Protein AF-A0A1Y3N3E5-F1 (afdb_monomer)

Secondary structure (DSSP, 8-state):
---PPPPB-HHHHHHHHHHHHHHHHTT------HHHHHHHHHHHHH--SBTTSPPPSS-HHHHHHHHHHHHHHHHHHHHHHHHHHSS-HHHHHHHHHHHHHHHHHHHHHHTHHHHHHHHGGGGSSS-------HHHHHHHHHIIIIIHHHHHHTTTHHHHHHHHHHHHHHHH-PPPPTTHHHHHHHHHHT-------SSS------THHHIIIIIHHHHHHHHHHHHHHHHHHHHHS-HHHHHHHHHHHHHHHHHHHHHHS-HHHHHHHHHHHHHHHTGGGHHHHHHHHHHHHHTT-HHHHHHHHHHHHTSTTHHHHHHHHHHHHHHHHHHHHHHHTS-----

Sequence (343 aa):
MLLKPEPIHFDEVYQNFEKYLKDIYGNYSESFSFNDIHSLVYKIIIAKMDINHEEPEKPFKIQFGEKITMFLDNCTREICQNIIKEKDIIKAYSNQWDLYYSSSETGDKVCRYYNRTLHYQNYTSFKPKLVKTFFVLSLEKWKENVIFNLKNNYDNILVKQILESIDNERNNGTPTNEYIIKVIESFVKVIVKTDKYESGIVYGHTQQLYEDEFETPYLANIRDYYKKESESLINSITIEEYVSRALTRIDKEVQRCRYLCKPTSYQKVIDVCKEQLIIQYKQKLLDKFEELLSNKQYEDCTNMYKLLSIVKDGINSLAAIYEDYITKYGFKECKKLGNIKLK

Solvent-accessible surface area (backbone atoms only — not comparable to full-atom values): 19157 Å² total; per-residue (Å²): 132,89,79,69,70,51,59,39,57,62,70,60,54,47,52,58,49,48,50,53,50,50,37,51,70,66,70,52,89,68,90,73,60,66,65,57,50,32,48,48,50,47,51,47,60,58,30,70,29,29,68,88,71,41,72,56,99,58,59,50,54,58,55,50,54,49,52,51,49,52,51,44,47,51,53,28,42,51,50,36,59,54,28,70,72,44,89,58,39,52,53,43,43,29,57,51,45,57,51,50,53,54,27,31,54,50,52,27,62,47,38,43,68,62,40,55,62,45,63,68,58,69,81,49,99,59,85,71,72,85,68,65,38,62,42,56,46,46,34,46,32,41,45,55,39,31,56,46,35,38,38,74,78,47,78,27,47,57,55,50,53,53,52,49,32,48,49,40,29,74,75,74,63,45,77,55,63,77,39,51,43,52,48,49,51,46,42,60,65,46,41,78,55,90,73,93,63,87,87,68,93,61,86,40,88,58,69,57,55,34,38,67,66,41,51,51,56,51,51,49,48,53,39,56,50,37,42,53,50,38,61,50,41,71,74,74,50,56,70,63,58,42,47,56,51,43,51,52,51,51,52,53,50,52,55,50,38,68,70,59,48,59,80,86,46,49,63,58,50,52,50,43,47,41,45,40,61,39,62,77,47,44,65,65,57,55,68,47,47,65,55,33,62,75,71,66,38,60,69,53,49,50,48,50,48,59,56,32,58,76,43,88,69,30,53,62,54,52,49,52,53,50,52,52,48,51,51,54,50,51,52,55,54,50,56,73,72,56,86,68,82,81,127

Nearest PDB structures (foldseek):
  8rx0-assembly1_E  TM=8.670E-01  e=2.783E-12  Homo sapiens
  7z8v-assembly1_C  TM=8.906E-01  e=1.862E-11  Homo sapiens
  8qu8-assembly1_D  TM=8.187E-01  e=5.470E-12  Homo sapiens
  7shl-assembly1_A  TM=8.493E-01  e=7.191E-11  Xenopus laevis
  1ldj-assembly1_A  TM=8.922E-01  e=1.673E-10  Homo sapiens

Structure (mmCIF, N/CA/C/O backbone):
data_AF-A0A1Y3N3E5-F1
#
_entry.id   AF-A0A1Y3N3E5-F1
#
loop_
_atom_site.group_PDB
_atom_site.id
_atom_site.type_symbol
_atom_site.label_atom_id
_atom_site.label_alt_id
_atom_site.label_comp_id
_atom_site.label_asym_id
_atom_site.label_entity_id
_atom_site.label_seq_id
_atom_site.pdbx_PDB_ins_code
_atom_site.Cartn_x
_atom_site.Cartn_y
_atom_site.Cartn_z
_atom_site.occupancy
_atom_site.B_iso_or_equiv
_atom_site.auth_seq_id
_atom_site.auth_comp_id
_atom_site.auth_asym_id
_atom_site.auth_atom_id
_atom_site.pdbx_PDB_model_num
ATOM 1 N N . MET A 1 1 ? 23.469 21.536 -40.190 1.00 39.69 1 MET A N 1
ATOM 2 C CA . MET A 1 1 ? 24.049 20.583 -41.158 1.00 39.69 1 MET A CA 1
ATOM 3 C C . MET A 1 1 ? 22.994 19.511 -41.404 1.00 39.69 1 MET A C 1
ATOM 5 O O . MET A 1 1 ? 22.636 18.823 -40.458 1.00 39.69 1 MET A O 1
ATOM 9 N N . LEU A 1 2 ? 22.382 19.468 -42.591 1.00 42.34 2 LEU A N 1
ATOM 10 C CA . LEU A 1 2 ? 21.407 18.426 -42.941 1.00 42.34 2 LEU A CA 1
ATOM 11 C C . LEU A 1 2 ? 22.194 17.138 -43.200 1.00 42.34 2 LEU A C 1
ATOM 13 O O . LEU A 1 2 ? 22.778 16.983 -44.270 1.00 42.34 2 LEU A O 1
ATOM 17 N N . LEU A 1 3 ? 22.277 16.269 -42.193 1.00 60.44 3 LEU A N 1
ATOM 18 C CA . LEU A 1 3 ? 22.850 14.933 -42.338 1.00 60.44 3 LEU A CA 1
ATOM 19 C C . LEU A 1 3 ? 21.952 14.149 -43.301 1.00 60.44 3 LEU A C 1
ATOM 21 O O . LEU A 1 3 ? 20.763 13.961 -43.036 1.00 60.44 3 LEU A O 1
ATOM 25 N N . LYS A 1 4 ? 22.497 13.766 -44.458 1.00 73.81 4 LYS A N 1
ATOM 26 C CA . LYS A 1 4 ? 21.794 12.883 -45.392 1.00 73.81 4 LYS A CA 1
ATOM 27 C C . LYS A 1 4 ? 21.695 11.486 -44.761 1.00 73.81 4 LYS A C 1
ATOM 29 O O . LYS A 1 4 ? 22.596 11.115 -44.016 1.00 73.81 4 LYS A O 1
ATOM 34 N N . PRO A 1 5 ? 20.628 10.716 -45.039 1.00 80.62 5 PRO A N 1
ATOM 35 C CA . PRO A 1 5 ? 20.577 9.309 -44.664 1.00 80.62 5 PRO A CA 1
ATOM 36 C C . PRO A 1 5 ? 21.779 8.570 -45.248 1.00 80.62 5 PRO A C 1
ATOM 38 O O . PRO A 1 5 ? 21.946 8.546 -46.467 1.00 80.62 5 PRO A O 1
ATOM 41 N N . GLU A 1 6 ? 22.605 8.002 -44.378 1.00 86.75 6 GLU A N 1
ATOM 42 C CA . GLU A 1 6 ? 23.735 7.155 -44.753 1.00 86.75 6 GLU A CA 1
ATOM 43 C C . GLU A 1 6 ? 23.352 5.682 -44.548 1.00 86.75 6 GLU A C 1
ATOM 45 O O . GLU A 1 6 ? 22.541 5.388 -43.658 1.00 86.75 6 GLU A O 1
ATOM 50 N N . PRO A 1 7 ? 23.887 4.757 -45.362 1.00 89.38 7 PRO A N 1
ATOM 51 C CA . PRO A 1 7 ? 23.709 3.333 -45.127 1.00 89.38 7 PRO A CA 1
ATOM 52 C C . PRO A 1 7 ? 24.406 2.900 -43.828 1.00 89.38 7 PRO A C 1
ATOM 54 O O . PRO A 1 7 ? 25.467 3.426 -43.487 1.00 89.38 7 PRO A O 1
ATOM 57 N N . ILE A 1 8 ? 23.809 1.965 -43.080 1.00 91.94 8 ILE A N 1
ATOM 58 C CA . ILE A 1 8 ? 24.315 1.558 -41.755 1.00 91.94 8 ILE A CA 1
ATOM 59 C C . ILE A 1 8 ? 24.441 0.041 -41.600 1.00 91.94 8 ILE A C 1
ATOM 61 O O . ILE A 1 8 ? 23.632 -0.720 -42.125 1.00 91.94 8 ILE A O 1
ATOM 65 N N . HIS A 1 9 ? 25.397 -0.399 -40.779 1.00 93.06 9 HIS A N 1
ATOM 66 C CA . HIS A 1 9 ? 25.415 -1.754 -40.225 1.00 93.06 9 HIS A CA 1
ATOM 67 C C . HIS A 1 9 ? 24.595 -1.781 -38.923 1.00 93.06 9 HIS A C 1
ATOM 69 O O . HIS A 1 9 ? 25.110 -1.493 -37.840 1.00 93.06 9 HIS A O 1
ATOM 75 N N . PHE A 1 10 ? 23.293 -2.071 -39.021 1.00 92.75 10 PHE A N 1
ATOM 76 C CA . PHE A 1 10 ? 22.345 -1.894 -37.911 1.00 92.75 10 PHE A CA 1
ATOM 77 C C . PHE A 1 10 ? 22.786 -2.551 -36.597 1.00 92.75 10 PHE A C 1
ATOM 79 O O . PHE A 1 10 ? 22.778 -1.879 -35.567 1.00 92.75 10 PHE A O 1
ATOM 86 N N . ASP A 1 11 ? 23.211 -3.818 -36.621 1.00 93.12 11 ASP A N 1
ATOM 87 C CA . ASP A 1 11 ? 23.589 -4.529 -35.392 1.00 93.12 11 ASP A CA 1
ATOM 88 C C . ASP A 1 11 ? 24.807 -3.905 -34.697 1.00 93.12 11 ASP A C 1
ATOM 90 O O . ASP A 1 11 ? 24.863 -3.892 -33.472 1.00 93.12 11 ASP A O 1
ATOM 94 N N . GLU A 1 12 ? 25.737 -3.310 -35.449 1.00 93.56 12 GLU A N 1
ATOM 95 C CA . GLU A 1 12 ? 26.931 -2.667 -34.881 1.00 93.56 12 GLU A CA 1
ATOM 96 C C . GLU A 1 12 ? 26.552 -1.334 -34.224 1.00 93.56 12 GLU A C 1
ATOM 98 O O . GLU A 1 12 ? 26.920 -1.046 -33.082 1.00 93.56 12 GLU A O 1
ATOM 103 N N . VAL A 1 13 ? 25.744 -0.528 -34.921 1.00 93.31 13 VAL A N 1
ATOM 104 C CA . VAL A 1 13 ? 25.246 0.748 -34.389 1.00 93.31 13 VAL A CA 1
ATOM 105 C C . VAL A 1 13 ? 24.368 0.506 -33.158 1.00 93.31 13 VAL A C 1
ATOM 107 O O . VAL A 1 13 ? 24.487 1.233 -32.168 1.00 93.31 13 VAL A O 1
ATOM 110 N N . TYR A 1 14 ? 23.523 -0.530 -33.185 1.00 95.00 14 TYR A N 1
ATOM 111 C CA . TYR A 1 14 ? 22.708 -0.915 -32.038 1.00 95.00 14 TYR A CA 1
ATOM 112 C C . TYR A 1 14 ? 23.557 -1.428 -30.874 1.00 95.00 14 TYR A C 1
ATOM 114 O O . TYR A 1 14 ? 23.311 -1.020 -29.747 1.00 95.00 14 TYR A O 1
ATOM 122 N N . GLN A 1 15 ? 24.565 -2.269 -31.115 1.00 94.69 15 GLN A N 1
ATOM 123 C CA . GLN A 1 15 ? 25.437 -2.783 -30.056 1.00 94.69 15 GLN A CA 1
ATOM 124 C C . GLN A 1 15 ? 26.160 -1.649 -29.315 1.00 94.69 15 GLN A C 1
ATOM 126 O O . GLN A 1 15 ? 26.241 -1.661 -28.084 1.00 94.69 15 GLN A O 1
ATOM 131 N N . ASN A 1 16 ? 26.619 -0.630 -30.047 1.00 92.12 16 ASN A N 1
ATOM 132 C CA . ASN A 1 16 ? 27.201 0.574 -29.454 1.00 92.12 16 ASN A CA 1
ATOM 133 C C . ASN A 1 16 ? 26.179 1.347 -28.610 1.00 92.12 16 ASN A C 1
ATOM 135 O O . ASN A 1 16 ? 26.491 1.776 -27.502 1.00 92.12 16 ASN A O 1
ATOM 139 N N . PHE A 1 17 ? 24.944 1.490 -29.096 1.00 94.12 17 PHE A N 1
ATOM 140 C CA . PHE A 1 17 ? 23.856 2.104 -28.333 1.00 94.12 17 PHE A CA 1
ATOM 141 C C . PHE A 1 17 ? 23.484 1.295 -27.076 1.00 94.12 17 PHE A C 1
ATOM 143 O O . PHE A 1 17 ? 23.298 1.866 -26.002 1.00 94.12 17 PHE A O 1
ATOM 150 N N . GLU A 1 18 ? 23.409 -0.032 -27.183 1.00 93.88 18 GLU A N 1
ATOM 151 C CA . GLU A 1 18 ? 23.067 -0.931 -26.082 1.00 93.88 18 GLU A CA 1
ATOM 152 C C . GLU A 1 18 ? 24.107 -0.869 -24.961 1.00 93.88 18 GLU A C 1
ATOM 154 O O . GLU A 1 18 ? 23.733 -0.937 -23.792 1.00 93.88 18 GLU A O 1
ATOM 159 N N . LYS A 1 19 ? 25.394 -0.688 -25.287 1.00 91.56 19 LYS A N 1
ATOM 160 C CA . LYS A 1 19 ? 26.438 -0.467 -24.277 1.00 91.56 19 LYS A CA 1
ATOM 161 C C . LYS A 1 19 ? 26.090 0.724 -23.379 1.00 91.56 19 LYS A C 1
ATOM 163 O O . LYS A 1 19 ? 26.043 0.563 -22.166 1.00 91.56 19 LYS A O 1
ATOM 168 N N . TYR A 1 20 ? 25.709 1.858 -23.965 1.00 90.31 20 TYR A N 1
ATOM 169 C CA . TYR A 1 20 ? 25.276 3.018 -23.185 1.00 90.31 20 TYR A CA 1
ATOM 170 C C . TYR A 1 20 ? 24.008 2.752 -22.369 1.00 90.31 20 TYR A C 1
ATOM 172 O O . TYR A 1 20 ? 23.893 3.240 -21.249 1.00 90.31 20 TYR A O 1
ATOM 180 N N . LEU A 1 21 ? 23.049 1.979 -22.894 1.00 91.44 21 LEU A N 1
ATOM 181 C CA . LEU A 1 21 ? 21.884 1.580 -22.099 1.00 91.44 21 LEU A CA 1
ATOM 182 C C . LEU A 1 21 ? 22.285 0.717 -20.898 1.00 91.44 21 LEU A C 1
ATOM 184 O O . LEU A 1 21 ? 21.765 0.933 -19.806 1.00 91.44 21 LEU A O 1
ATOM 188 N N . LYS A 1 22 ? 23.218 -0.226 -21.066 1.00 91.81 22 LYS A N 1
ATOM 189 C CA . LYS A 1 22 ? 23.763 -1.020 -19.954 1.00 91.81 22 LYS A CA 1
ATOM 190 C C . LYS A 1 22 ? 24.440 -0.123 -18.923 1.00 91.81 22 LYS A C 1
ATOM 192 O O . LYS A 1 22 ? 24.198 -0.312 -17.736 1.00 91.81 22 LYS A O 1
ATOM 197 N N . ASP A 1 23 ? 25.177 0.892 -19.361 1.00 89.56 23 ASP A N 1
ATOM 198 C CA . ASP A 1 23 ? 25.829 1.845 -18.459 1.00 89.56 23 ASP A CA 1
ATOM 199 C C . ASP A 1 23 ? 24.796 2.666 -17.659 1.00 89.56 23 ASP A C 1
ATOM 201 O O . ASP A 1 23 ? 24.889 2.776 -16.434 1.00 89.56 23 ASP A O 1
ATOM 205 N N . ILE A 1 24 ? 23.745 3.154 -18.337 1.00 89.88 24 ILE A N 1
ATOM 206 C CA . ILE A 1 24 ? 22.627 3.906 -17.739 1.00 89.88 24 ILE A CA 1
ATOM 207 C C . ILE A 1 24 ? 21.863 3.067 -16.703 1.00 89.88 24 ILE A C 1
ATOM 209 O O . ILE A 1 24 ? 21.485 3.586 -15.652 1.00 89.88 24 ILE A O 1
ATOM 213 N N . TYR A 1 25 ? 21.596 1.791 -16.990 1.00 90.56 25 TYR A N 1
ATOM 214 C CA . TYR A 1 25 ? 20.841 0.903 -16.094 1.00 90.56 25 TYR A CA 1
ATOM 215 C C . TYR A 1 25 ? 21.713 0.217 -15.031 1.00 90.56 25 TYR A C 1
ATOM 217 O O . TYR A 1 25 ? 21.192 -0.192 -13.998 1.00 90.56 25 TYR A O 1
ATOM 225 N N . GLY A 1 26 ? 23.026 0.122 -15.245 1.00 83.19 26 GLY A N 1
ATOM 226 C CA . GLY A 1 26 ? 23.989 -0.448 -14.300 1.00 83.19 26 GLY A CA 1
ATOM 227 C C . GLY A 1 26 ? 24.526 0.539 -13.259 1.00 83.19 26 GLY A C 1
ATOM 228 O O . GLY A 1 26 ? 25.327 0.148 -12.415 1.00 83.19 26 GLY A O 1
ATOM 229 N N . ASN A 1 27 ? 24.082 1.803 -13.296 1.00 68.31 27 ASN A N 1
ATOM 230 C CA . ASN A 1 27 ? 24.547 2.885 -12.419 1.00 68.31 27 ASN A CA 1
ATOM 231 C C . ASN A 1 27 ? 26.065 3.138 -12.509 1.00 68.31 27 ASN A C 1
ATOM 233 O O . ASN A 1 27 ? 26.711 3.499 -11.522 1.00 68.31 27 ASN A O 1
ATOM 237 N N . TYR A 1 28 ? 26.652 2.923 -13.689 1.00 61.84 28 TYR A N 1
ATOM 238 C CA . TYR A 1 28 ? 28.065 3.195 -13.909 1.00 61.84 28 TYR A CA 1
ATOM 239 C C . TYR A 1 28 ? 28.280 4.710 -13.954 1.00 61.84 28 TYR A C 1
ATOM 241 O O . TYR A 1 28 ? 27.646 5.424 -14.727 1.00 61.84 28 TYR A O 1
ATOM 249 N N . SER A 1 29 ? 29.201 5.216 -13.133 1.00 54.72 29 SER A N 1
ATOM 250 C CA . SER A 1 29 ? 29.581 6.634 -13.065 1.00 54.72 29 SER A CA 1
ATOM 251 C C . SER A 1 29 ? 30.375 7.117 -14.288 1.00 54.72 29 SER A C 1
ATOM 253 O O . SER A 1 29 ? 31.056 8.142 -14.219 1.00 54.72 29 SER A O 1
ATOM 255 N N . GLU A 1 30 ? 30.371 6.361 -15.384 1.00 58.41 30 GLU A N 1
ATOM 256 C CA . GLU A 1 30 ? 31.081 6.746 -16.592 1.00 58.41 30 GLU A CA 1
ATOM 257 C C . GLU A 1 30 ? 30.347 7.905 -17.264 1.00 58.41 30 GLU A C 1
ATOM 259 O O . GLU A 1 30 ? 29.147 7.862 -17.534 1.00 58.41 30 GLU A O 1
ATOM 264 N N . SER A 1 31 ? 31.088 8.981 -17.518 1.00 64.38 31 SER A N 1
ATOM 265 C CA . SER A 1 31 ? 30.574 10.134 -18.243 1.00 64.38 31 SER A CA 1
ATOM 266 C C . SER A 1 31 ? 30.286 9.705 -19.685 1.00 64.38 31 SER A C 1
ATOM 268 O O . SER A 1 31 ? 31.214 9.519 -20.475 1.00 64.38 31 SER A O 1
ATOM 270 N N . PHE A 1 32 ? 29.011 9.566 -20.042 1.00 70.06 32 PHE A N 1
ATOM 271 C CA . PHE A 1 32 ? 28.591 9.355 -21.423 1.00 70.06 32 PHE A CA 1
ATOM 272 C C . PHE A 1 32 ? 28.166 10.676 -22.075 1.00 70.06 32 PHE A C 1
ATOM 274 O O . PHE A 1 32 ? 27.513 11.531 -21.473 1.00 70.06 32 PHE A O 1
ATOM 281 N N . SER A 1 33 ? 28.521 10.845 -23.348 1.00 82.12 33 SER A N 1
ATOM 282 C CA . SER A 1 33 ? 28.084 11.987 -24.148 1.00 82.12 33 SER A CA 1
ATOM 283 C C . SER A 1 33 ? 26.645 11.765 -24.614 1.00 82.12 33 SER A C 1
ATOM 285 O O . SER A 1 33 ? 26.376 10.942 -25.491 1.00 82.12 33 SER A O 1
ATOM 287 N N . PHE A 1 34 ? 25.699 12.539 -24.069 1.00 81.69 34 PHE A N 1
ATOM 288 C CA . PHE A 1 34 ? 24.305 12.550 -24.540 1.00 81.69 34 PHE A CA 1
ATOM 289 C C . PHE A 1 34 ? 24.198 12.789 -26.054 1.00 81.69 34 PHE A C 1
ATOM 291 O O . PHE A 1 34 ? 23.301 12.249 -26.703 1.00 81.69 34 PHE A O 1
ATOM 298 N N . ASN A 1 35 ? 25.113 13.581 -26.620 1.00 83.25 35 ASN A N 1
ATOM 299 C CA . ASN A 1 35 ? 25.139 13.879 -28.049 1.00 83.25 35 ASN A CA 1
ATOM 300 C C . ASN A 1 35 ? 25.531 12.655 -28.883 1.00 83.25 35 ASN A C 1
ATOM 302 O O . ASN A 1 35 ? 24.961 12.455 -29.956 1.00 83.25 35 ASN A O 1
ATOM 306 N N . ASP A 1 36 ? 26.440 11.819 -28.383 1.00 86.94 36 ASP A N 1
ATOM 307 C CA . ASP A 1 36 ? 26.908 10.627 -29.096 1.00 86.94 36 ASP A CA 1
ATOM 308 C C . ASP A 1 36 ? 25.789 9.586 -29.153 1.00 86.94 36 ASP A C 1
ATOM 310 O O . ASP A 1 36 ? 25.459 9.084 -30.229 1.00 86.94 36 ASP A O 1
ATOM 314 N N . ILE A 1 37 ? 25.110 9.356 -28.023 1.00 89.31 37 ILE A N 1
ATOM 315 C CA . ILE A 1 37 ? 23.954 8.451 -27.955 1.00 89.31 37 ILE A CA 1
ATOM 316 C C . ILE A 1 37 ? 22.827 8.966 -28.856 1.00 89.31 37 ILE A C 1
ATOM 318 O O . ILE A 1 37 ? 22.263 8.210 -29.648 1.00 89.31 37 ILE A O 1
ATOM 322 N N . HIS A 1 38 ? 22.520 10.266 -28.796 1.00 87.62 38 HIS A N 1
ATOM 323 C CA . HIS A 1 38 ? 21.500 10.862 -29.657 1.00 87.62 38 HIS A CA 1
ATOM 324 C C . HIS A 1 38 ? 21.867 10.748 -31.145 1.00 87.62 38 HIS A C 1
ATOM 326 O O . HIS A 1 38 ? 20.986 10.533 -31.975 1.00 87.62 38 HIS A O 1
ATOM 332 N N . SER A 1 39 ? 23.151 10.864 -31.494 1.00 89.31 39 SER A N 1
ATOM 333 C CA . SER A 1 39 ? 23.647 10.661 -32.858 1.00 89.31 39 SER A CA 1
ATOM 334 C C . SER A 1 39 ? 23.433 9.219 -33.325 1.00 89.31 39 SER A C 1
ATOM 336 O O . SER A 1 39 ? 22.936 9.019 -34.432 1.00 89.31 39 SER A O 1
ATOM 338 N N . LEU A 1 40 ? 23.704 8.215 -32.479 1.00 92.81 40 LEU A N 1
ATOM 339 C CA . LEU A 1 40 ? 23.428 6.803 -32.784 1.00 92.81 40 LEU A CA 1
ATOM 340 C C . LEU A 1 40 ? 21.935 6.560 -33.031 1.00 92.81 40 LEU A C 1
ATOM 342 O O . LEU A 1 40 ? 21.565 6.005 -34.066 1.00 92.81 40 LEU A O 1
ATOM 346 N N . VAL A 1 41 ? 21.070 7.040 -32.129 1.00 92.75 41 VAL A N 1
ATOM 347 C CA . VAL A 1 41 ? 19.611 6.930 -32.292 1.00 92.75 41 VAL A CA 1
ATOM 348 C C . VAL A 1 41 ? 19.172 7.630 -33.576 1.00 92.75 41 VAL A C 1
ATOM 350 O O . VAL A 1 41 ? 18.433 7.058 -34.369 1.00 92.75 41 VAL A O 1
ATOM 353 N N . TYR A 1 42 ? 19.645 8.851 -33.824 1.00 91.06 42 TYR A N 1
ATOM 354 C CA . TYR A 1 42 ? 19.313 9.591 -35.036 1.00 91.06 42 TYR A CA 1
ATOM 355 C C . TYR A 1 42 ? 19.703 8.813 -36.298 1.00 91.06 42 TYR A C 1
ATOM 357 O O . TYR A 1 42 ? 18.839 8.610 -37.150 1.00 91.06 42 TYR A O 1
ATOM 365 N N . LYS A 1 43 ? 20.945 8.308 -36.376 1.00 92.00 43 LYS A N 1
ATOM 366 C CA . LYS A 1 43 ? 21.448 7.487 -37.491 1.00 92.00 43 LYS A CA 1
ATOM 367 C C . LYS A 1 43 ? 20.544 6.287 -37.769 1.00 92.00 43 LYS A C 1
ATOM 369 O O . LYS A 1 43 ? 20.129 6.110 -38.909 1.00 92.00 43 LYS A O 1
ATOM 374 N N . ILE A 1 44 ? 20.177 5.523 -36.736 1.00 92.19 44 ILE A N 1
ATOM 375 C CA . ILE A 1 44 ? 19.291 4.353 -36.870 1.00 92.19 44 ILE A CA 1
ATOM 376 C C . ILE A 1 44 ? 17.926 4.748 -37.449 1.00 92.19 44 ILE A C 1
ATOM 378 O O . ILE A 1 44 ? 17.388 4.051 -38.305 1.00 92.19 44 ILE A O 1
ATOM 382 N N . ILE A 1 45 ? 17.349 5.856 -36.981 1.00 91.38 45 ILE A N 1
ATOM 383 C CA . ILE A 1 45 ? 15.980 6.241 -37.342 1.00 91.38 45 ILE A CA 1
ATOM 384 C C . ILE A 1 45 ? 15.880 6.855 -38.740 1.00 91.38 45 ILE A C 1
ATOM 386 O O . ILE A 1 45 ? 14.846 6.687 -39.388 1.00 91.38 45 ILE A O 1
ATOM 390 N N . ILE A 1 46 ? 16.912 7.561 -39.213 1.00 90.38 46 ILE A N 1
ATOM 391 C CA . ILE A 1 46 ? 16.893 8.165 -40.555 1.00 90.38 46 ILE A CA 1
ATOM 392 C C . ILE A 1 46 ? 17.383 7.223 -41.660 1.00 90.38 46 ILE A C 1
ATOM 394 O O . ILE A 1 46 ? 17.079 7.478 -42.827 1.00 90.38 46 ILE A O 1
ATOM 398 N N . ALA A 1 47 ? 18.148 6.181 -41.317 1.00 90.25 47 ALA A N 1
ATOM 399 C CA . ALA A 1 47 ? 18.736 5.264 -42.285 1.00 90.25 47 ALA A CA 1
ATOM 400 C C . ALA A 1 47 ? 17.663 4.515 -43.087 1.00 90.25 47 ALA A C 1
ATOM 402 O O . ALA A 1 47 ? 16.648 4.067 -42.549 1.00 90.25 47 ALA A O 1
ATOM 403 N N . LYS A 1 48 ? 17.910 4.384 -44.394 1.00 89.38 48 LYS A N 1
ATOM 404 C CA . LYS A 1 48 ? 17.011 3.706 -45.345 1.00 89.38 48 LYS A CA 1
ATOM 405 C C . LYS A 1 48 ? 17.605 2.446 -45.963 1.00 89.38 48 LYS A C 1
ATOM 407 O O . LYS A 1 48 ? 16.856 1.642 -46.495 1.00 89.38 48 LYS A O 1
ATOM 412 N N . MET A 1 49 ? 18.925 2.314 -45.921 1.00 90.56 49 MET A N 1
ATOM 413 C CA . MET A 1 49 ? 19.672 1.241 -46.568 1.00 90.56 49 MET A CA 1
ATOM 414 C C . MET A 1 49 ? 20.651 0.631 -45.569 1.00 90.56 49 MET A C 1
ATOM 416 O O . MET A 1 49 ? 21.131 1.326 -44.665 1.00 90.56 49 MET A O 1
ATOM 420 N N . ASP A 1 50 ? 20.926 -0.656 -45.721 1.00 89.25 50 ASP A N 1
ATOM 421 C CA . ASP A 1 50 ? 21.988 -1.338 -44.992 1.00 89.25 50 ASP A CA 1
ATOM 422 C C . ASP A 1 50 ? 23.376 -0.995 -45.568 1.00 89.25 50 ASP A C 1
ATOM 424 O O . ASP A 1 50 ? 23.495 -0.289 -46.568 1.00 89.25 50 ASP A O 1
ATOM 428 N N . ILE A 1 51 ? 24.449 -1.491 -44.952 1.00 88.81 51 ILE A N 1
ATOM 429 C CA . ILE A 1 51 ? 25.823 -1.221 -45.407 1.00 88.81 51 ILE A CA 1
ATOM 430 C C . ILE A 1 51 ? 26.098 -1.705 -46.846 1.00 88.81 51 ILE A C 1
ATOM 432 O O . ILE A 1 51 ? 26.955 -1.144 -47.534 1.00 88.81 51 ILE A O 1
ATOM 436 N N . ASN A 1 52 ? 25.336 -2.690 -47.328 1.00 90.06 52 ASN A N 1
ATOM 437 C CA . ASN A 1 52 ? 25.415 -3.228 -48.686 1.00 90.06 52 ASN A CA 1
ATOM 438 C C . ASN A 1 52 ? 24.587 -2.414 -49.695 1.00 90.06 52 ASN A C 1
ATOM 440 O O . ASN A 1 52 ? 24.578 -2.740 -50.878 1.00 90.06 52 ASN A O 1
ATOM 444 N N . HIS A 1 53 ? 23.969 -1.312 -49.254 1.00 87.94 53 HIS A N 1
ATOM 445 C CA . HIS A 1 53 ? 23.069 -0.456 -50.032 1.00 87.94 53 HIS A CA 1
ATOM 446 C C . HIS A 1 53 ? 21.759 -1.146 -50.441 1.00 87.94 53 HIS A C 1
ATOM 448 O O . HIS A 1 53 ? 21.101 -0.729 -51.397 1.00 87.94 53 HIS A O 1
ATOM 454 N N . GLU A 1 54 ? 21.353 -2.165 -49.690 1.00 88.38 54 GLU A N 1
ATOM 455 C CA . GLU A 1 54 ? 20.094 -2.876 -49.862 1.00 88.38 54 GLU A CA 1
ATOM 456 C C . GLU A 1 54 ? 19.026 -2.310 -48.914 1.00 88.38 54 GLU A C 1
ATOM 458 O O . GLU A 1 54 ? 19.313 -1.810 -47.820 1.00 88.38 54 GLU A O 1
ATOM 463 N N . GLU A 1 55 ? 17.763 -2.341 -49.344 1.00 87.94 55 GLU A N 1
ATOM 464 C CA . GLU A 1 55 ? 16.645 -1.987 -48.468 1.00 87.94 55 GLU A CA 1
ATOM 465 C C . GLU A 1 55 ? 16.442 -3.120 -47.448 1.00 87.94 55 GLU A C 1
ATOM 467 O O . GLU A 1 55 ? 16.289 -4.275 -47.851 1.00 87.94 55 GLU A O 1
ATOM 472 N N . PRO A 1 56 ? 16.442 -2.836 -46.132 1.00 88.94 56 PRO A N 1
ATOM 473 C CA . PRO A 1 56 ? 16.313 -3.892 -45.142 1.00 88.94 56 PRO A CA 1
ATOM 474 C C . PRO A 1 56 ? 14.917 -4.518 -45.216 1.00 88.94 56 PRO A C 1
ATOM 476 O O . PRO A 1 56 ? 13.920 -3.800 -45.309 1.00 88.94 56 PRO A O 1
ATOM 479 N N . GLU A 1 57 ? 14.827 -5.842 -45.039 1.00 87.06 57 GLU A N 1
ATOM 480 C CA . GLU A 1 57 ? 13.546 -6.577 -44.993 1.00 87.06 57 GLU A CA 1
ATOM 481 C C . GLU A 1 57 ? 12.539 -5.956 -44.010 1.00 87.06 57 GLU A C 1
ATOM 483 O O . GLU A 1 57 ? 11.320 -6.050 -44.169 1.00 87.06 57 GLU A O 1
ATOM 488 N N . LYS A 1 58 ? 13.063 -5.303 -42.969 1.00 87.56 58 LYS A N 1
ATOM 489 C CA . LYS A 1 58 ? 12.300 -4.599 -41.953 1.00 87.56 58 LYS A CA 1
ATOM 490 C C . LYS A 1 58 ? 12.913 -3.229 -41.674 1.00 87.56 58 LYS A C 1
ATOM 492 O O . LYS A 1 58 ? 14.113 -3.162 -41.411 1.00 87.56 58 LYS A O 1
ATOM 497 N N . PRO A 1 59 ? 12.124 -2.141 -41.602 1.00 90.06 59 PRO A N 1
ATOM 498 C CA . PRO A 1 59 ? 12.663 -0.820 -41.294 1.00 90.06 59 PRO A CA 1
ATOM 499 C C . PRO A 1 59 ? 13.460 -0.811 -39.983 1.00 90.06 59 PRO A C 1
ATOM 501 O O . PRO A 1 59 ? 12.962 -1.289 -38.957 1.00 90.06 59 PRO A O 1
ATOM 504 N N . PHE A 1 60 ? 14.656 -0.210 -39.987 1.00 90.75 60 PHE A N 1
ATOM 505 C CA . PHE A 1 60 ? 15.546 -0.169 -38.815 1.00 90.75 60 PHE A CA 1
ATOM 506 C C . PHE A 1 60 ? 14.880 0.415 -37.571 1.00 90.75 60 PHE A C 1
ATOM 508 O O . PHE A 1 60 ? 15.123 -0.050 -36.464 1.00 90.75 60 PHE A O 1
ATOM 515 N N . LYS A 1 61 ? 13.952 1.364 -37.738 1.00 89.06 61 LYS A N 1
ATOM 516 C CA . LYS A 1 61 ? 13.112 1.876 -36.647 1.00 89.06 61 LYS A CA 1
ATOM 517 C C . LYS A 1 61 ? 12.346 0.769 -35.908 1.00 89.06 61 LYS A C 1
ATOM 519 O O . LYS A 1 61 ? 12.236 0.821 -34.686 1.00 89.06 61 LYS A O 1
ATOM 524 N N . ILE A 1 62 ? 11.770 -0.195 -36.631 1.00 88.56 62 ILE A N 1
ATOM 525 C CA . ILE A 1 62 ? 10.999 -1.284 -36.015 1.00 88.56 62 ILE A CA 1
ATOM 526 C C . ILE A 1 62 ? 11.956 -2.266 -35.338 1.00 88.56 62 ILE A C 1
ATOM 528 O O . ILE A 1 62 ? 11.716 -2.641 -34.195 1.00 88.56 62 ILE A O 1
ATOM 532 N N . GLN A 1 63 ? 13.063 -2.612 -36.005 1.00 91.94 63 GLN A N 1
ATOM 533 C CA . GLN A 1 63 ? 14.111 -3.452 -35.415 1.00 91.94 63 GLN A CA 1
ATOM 534 C C . GLN A 1 63 ? 14.658 -2.841 -34.111 1.00 91.94 63 GLN A C 1
ATOM 536 O O . GLN A 1 63 ? 14.822 -3.534 -33.111 1.00 91.94 63 GLN A O 1
ATOM 541 N N . PHE A 1 64 ? 14.868 -1.522 -34.091 1.00 93.81 64 PHE A N 1
ATOM 542 C CA . PHE A 1 64 ? 15.313 -0.769 -32.919 1.00 93.81 64 PHE A CA 1
ATOM 543 C C . PHE A 1 64 ? 14.324 -0.871 -31.755 1.00 93.81 64 PHE A C 1
ATOM 545 O O . PHE A 1 64 ? 14.720 -1.167 -30.629 1.00 93.81 64 PHE A O 1
ATOM 552 N N . GLY A 1 65 ? 13.028 -0.690 -32.029 1.00 91.69 65 GLY A N 1
ATOM 553 C CA . GLY A 1 65 ? 11.977 -0.856 -31.025 1.00 91.69 65 GLY A CA 1
ATOM 554 C C . GLY A 1 65 ? 11.924 -2.270 -30.437 1.00 91.69 65 GLY A C 1
ATOM 555 O O . GLY A 1 65 ? 11.749 -2.428 -29.228 1.00 91.69 65 GLY A O 1
ATOM 556 N N . GLU A 1 66 ? 12.122 -3.299 -31.261 1.00 92.19 66 GLU A N 1
ATOM 557 C CA . GLU A 1 66 ? 12.164 -4.695 -30.807 1.00 92.19 66 GLU A CA 1
ATOM 558 C C . GLU A 1 66 ? 13.378 -4.977 -29.928 1.00 92.19 66 GLU A C 1
ATOM 560 O O . GLU A 1 66 ? 13.225 -5.543 -28.846 1.00 92.19 66 GLU A O 1
ATOM 565 N N . LYS A 1 67 ? 14.565 -4.516 -30.332 1.00 95.25 67 LYS A N 1
ATOM 566 C CA . LYS A 1 67 ? 15.781 -4.699 -29.537 1.00 95.25 67 LYS A CA 1
ATOM 567 C C . LYS A 1 67 ? 15.714 -3.937 -28.201 1.00 95.25 67 LYS A C 1
ATOM 569 O O . LYS A 1 67 ? 16.075 -4.513 -27.177 1.00 95.25 67 LYS A O 1
ATOM 574 N N . ILE A 1 68 ? 15.151 -2.719 -28.166 1.00 94.94 68 ILE A N 1
ATOM 575 C CA . ILE A 1 68 ? 14.859 -1.996 -26.908 1.00 94.94 68 ILE A CA 1
ATOM 576 C C .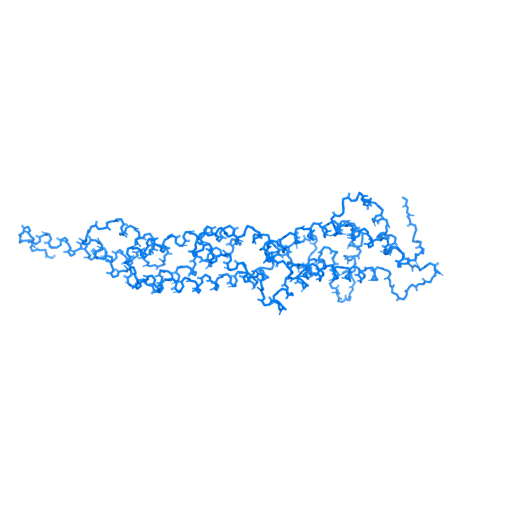 ILE A 1 68 ? 13.901 -2.799 -26.024 1.00 94.94 68 ILE A C 1
ATOM 578 O O . ILE A 1 68 ? 14.122 -2.920 -24.820 1.00 94.94 68 ILE A O 1
ATOM 582 N N . THR A 1 69 ? 12.835 -3.351 -26.612 1.00 94.06 69 THR A N 1
ATOM 583 C CA . THR A 1 69 ? 11.865 -4.169 -25.870 1.00 94.06 69 THR A CA 1
ATOM 584 C C . THR A 1 69 ? 12.562 -5.365 -25.231 1.00 94.06 69 THR A C 1
ATOM 586 O O . THR A 1 69 ? 12.388 -5.589 -24.038 1.00 94.06 69 THR A O 1
ATOM 589 N N . MET A 1 70 ? 13.386 -6.092 -25.993 1.00 96.12 70 MET A N 1
ATOM 590 C CA . MET A 1 70 ? 14.162 -7.231 -25.492 1.00 96.12 70 MET A CA 1
ATOM 591 C C . MET A 1 70 ? 15.136 -6.826 -24.381 1.00 96.12 70 MET A C 1
ATOM 593 O O . MET A 1 70 ? 15.250 -7.532 -23.382 1.00 96.12 70 MET A O 1
ATOM 597 N N . PHE A 1 71 ? 15.808 -5.681 -24.521 1.00 96.88 71 PHE A N 1
ATOM 598 C CA . PHE A 1 71 ? 16.706 -5.156 -23.494 1.00 96.88 71 PHE A CA 1
ATOM 599 C C . PHE A 1 71 ? 15.968 -4.891 -22.172 1.00 96.88 71 PHE A C 1
ATOM 601 O O . PHE A 1 71 ? 16.372 -5.401 -21.127 1.00 96.88 71 PHE A O 1
ATOM 608 N N . LEU A 1 72 ? 14.858 -4.145 -22.215 1.00 96.94 72 LEU A N 1
ATOM 609 C CA . LEU A 1 72 ? 14.061 -3.819 -21.025 1.00 96.94 72 LEU A CA 1
ATOM 610 C C . LEU A 1 72 ? 13.446 -5.072 -20.387 1.00 96.94 72 LEU A C 1
ATOM 612 O O . LEU A 1 72 ? 13.369 -5.174 -19.162 1.00 96.94 72 LEU A O 1
ATOM 616 N N . ASP A 1 73 ? 13.026 -6.027 -21.214 1.00 96.38 73 ASP A N 1
ATOM 617 C CA . ASP A 1 73 ? 12.477 -7.313 -20.789 1.00 96.38 73 ASP A CA 1
ATOM 618 C C . ASP A 1 73 ? 13.519 -8.147 -20.026 1.00 96.38 73 ASP A C 1
ATOM 620 O O . ASP A 1 73 ? 13.255 -8.596 -18.912 1.00 96.38 73 ASP A O 1
ATOM 624 N N . ASN A 1 74 ? 14.735 -8.275 -20.565 1.00 96.88 74 ASN A N 1
ATOM 625 C CA . ASN A 1 74 ? 15.836 -8.972 -19.894 1.00 96.88 74 ASN A CA 1
ATOM 626 C C . ASN A 1 74 ? 16.245 -8.272 -18.591 1.00 96.88 74 ASN A C 1
ATOM 628 O O . ASN A 1 74 ? 16.350 -8.926 -17.555 1.00 96.88 74 ASN A O 1
ATOM 632 N N . CYS A 1 75 ? 16.401 -6.946 -18.628 1.00 96.19 75 CYS A N 1
ATOM 633 C CA . CYS A 1 75 ? 16.777 -6.143 -17.466 1.00 96.19 75 CYS A CA 1
ATOM 634 C C . CYS A 1 75 ? 15.780 -6.314 -16.307 1.00 96.19 75 CYS A C 1
ATOM 636 O O . CYS A 1 75 ? 16.166 -6.605 -15.179 1.00 96.19 75 CYS A O 1
ATOM 638 N N . THR A 1 76 ? 14.478 -6.206 -16.582 1.00 97.38 76 THR A N 1
ATOM 639 C CA . THR A 1 76 ? 13.438 -6.333 -15.545 1.00 97.38 76 THR A CA 1
ATOM 640 C C . THR A 1 76 ? 13.306 -7.753 -14.995 1.00 97.38 76 THR A C 1
ATOM 642 O O . THR A 1 76 ? 13.057 -7.920 -13.800 1.00 97.38 76 THR A O 1
ATOM 645 N N . ARG A 1 77 ? 13.529 -8.788 -15.818 1.00 97.62 77 ARG A N 1
ATOM 646 C CA . ARG A 1 77 ? 13.597 -10.178 -15.335 1.00 97.62 77 ARG A CA 1
ATOM 647 C C . ARG A 1 77 ? 14.778 -10.406 -14.399 1.00 97.62 77 ARG A C 1
ATOM 649 O O . ARG A 1 77 ? 14.597 -11.026 -13.353 1.00 97.62 77 ARG A O 1
ATOM 656 N N . GLU A 1 78 ? 15.955 -9.895 -14.748 1.00 97.06 78 GLU A N 1
ATOM 657 C CA . GLU A 1 78 ? 17.144 -9.990 -13.898 1.00 97.06 78 GLU A CA 1
ATOM 658 C C . GLU A 1 78 ? 16.937 -9.252 -12.568 1.00 97.06 78 GLU A C 1
ATOM 660 O O . GLU A 1 78 ? 17.199 -9.809 -11.500 1.00 97.06 78 GLU A O 1
ATOM 665 N N . ILE A 1 79 ? 16.369 -8.042 -12.615 1.00 97.44 79 ILE A N 1
ATOM 666 C CA . ILE A 1 79 ? 15.994 -7.280 -11.417 1.00 97.44 79 ILE A CA 1
ATOM 667 C C . ILE A 1 79 ? 15.069 -8.106 -10.518 1.00 97.44 79 ILE A C 1
ATOM 669 O O . ILE A 1 79 ? 15.341 -8.240 -9.326 1.00 97.44 79 ILE A O 1
ATOM 673 N N . CYS A 1 80 ? 14.010 -8.706 -11.071 1.00 97.88 80 CYS A N 1
ATOM 674 C CA . CYS A 1 80 ? 13.088 -9.527 -10.286 1.00 97.88 80 CYS A CA 1
ATOM 675 C C . CYS A 1 80 ? 13.789 -10.731 -9.635 1.00 97.88 80 CYS A C 1
ATOM 677 O O . CYS A 1 80 ? 13.536 -11.035 -8.468 1.00 97.88 80 CYS A O 1
ATOM 679 N N . GLN A 1 81 ? 14.688 -11.404 -10.361 1.00 97.12 81 GLN A N 1
ATOM 680 C CA . GLN A 1 81 ? 15.470 -12.518 -9.819 1.00 97.12 81 GLN A CA 1
ATOM 681 C C . GLN A 1 81 ? 16.400 -12.078 -8.688 1.00 97.12 81 GLN A C 1
ATOM 683 O O . GLN A 1 81 ? 16.602 -12.833 -7.740 1.00 97.12 81 GLN A O 1
ATOM 688 N N . ASN A 1 82 ? 16.971 -10.878 -8.779 1.00 96.75 82 ASN A N 1
ATOM 689 C CA . ASN A 1 82 ? 17.836 -10.336 -7.738 1.00 96.75 82 ASN A CA 1
ATOM 690 C C . ASN A 1 82 ? 17.038 -9.906 -6.505 1.00 96.75 82 ASN A C 1
ATOM 692 O O . ASN A 1 82 ? 17.456 -10.221 -5.397 1.00 96.75 82 ASN A O 1
ATOM 696 N N . ILE A 1 83 ? 15.860 -9.296 -6.683 1.00 97.94 83 ILE A N 1
ATOM 697 C CA . ILE A 1 83 ? 14.956 -8.954 -5.575 1.00 97.94 83 ILE A CA 1
ATOM 698 C C . ILE A 1 83 ? 14.615 -10.204 -4.754 1.00 97.94 83 ILE A C 1
ATOM 700 O O . ILE A 1 83 ? 14.756 -10.179 -3.541 1.00 97.94 83 ILE A O 1
ATOM 704 N N . ILE A 1 84 ? 14.234 -11.312 -5.399 1.00 97.19 84 ILE A N 1
ATOM 705 C CA . ILE A 1 84 ? 13.820 -12.552 -4.712 1.00 97.19 84 ILE A CA 1
ATOM 706 C C . ILE A 1 84 ? 14.943 -13.216 -3.894 1.00 97.19 84 ILE A C 1
ATOM 708 O O . ILE A 1 84 ? 14.658 -13.992 -2.984 1.00 97.19 84 ILE A O 1
ATOM 712 N N . LYS A 1 85 ? 16.216 -12.934 -4.192 1.00 96.94 85 LYS A N 1
ATOM 713 C CA . LYS A 1 85 ? 17.349 -13.475 -3.419 1.00 96.94 85 LYS A CA 1
ATOM 714 C C . LYS A 1 85 ? 17.527 -12.774 -2.071 1.00 96.94 85 LYS A C 1
ATOM 716 O O . LYS A 1 85 ? 18.182 -13.326 -1.187 1.00 96.94 85 LYS A O 1
ATOM 721 N N . GLU A 1 86 ? 16.979 -11.573 -1.920 1.00 97.75 86 GLU A N 1
ATOM 722 C CA . GLU A 1 86 ? 17.115 -10.770 -0.711 1.00 97.75 86 GLU A CA 1
ATOM 723 C C . GLU A 1 86 ? 16.118 -11.196 0.369 1.00 97.75 86 GLU A C 1
ATOM 725 O O . GLU A 1 86 ? 15.023 -11.682 0.093 1.00 97.75 86 GLU A O 1
ATOM 730 N N . LYS A 1 87 ? 16.487 -10.991 1.638 1.00 95.50 87 LYS A N 1
ATOM 731 C CA . LYS A 1 87 ? 15.569 -11.246 2.763 1.00 95.50 87 LYS A CA 1
ATOM 732 C C . LYS A 1 87 ? 14.522 -10.140 2.900 1.00 95.50 87 LYS A C 1
ATOM 734 O O . LYS A 1 87 ? 13.340 -10.428 3.072 1.00 95.50 87 LYS A O 1
ATOM 739 N N . ASP A 1 88 ? 14.974 -8.888 2.828 1.00 97.12 88 ASP A N 1
ATOM 740 C CA . ASP A 1 88 ? 14.120 -7.699 2.857 1.00 97.12 88 ASP A CA 1
ATOM 741 C C . ASP A 1 88 ? 13.713 -7.342 1.423 1.00 97.12 88 ASP A C 1
ATOM 743 O O . ASP A 1 88 ? 14.370 -6.554 0.733 1.00 97.12 88 ASP A O 1
ATOM 747 N N . ILE A 1 89 ? 12.631 -7.976 0.966 1.00 98.25 89 ILE A N 1
ATOM 748 C CA . ILE A 1 89 ? 12.105 -7.814 -0.393 1.00 98.25 89 ILE A CA 1
ATOM 749 C C . ILE A 1 89 ? 11.607 -6.381 -0.603 1.00 98.25 89 ILE A C 1
ATOM 751 O O . ILE A 1 89 ? 11.742 -5.848 -1.704 1.00 98.25 89 ILE A O 1
ATOM 755 N N . ILE A 1 90 ? 11.075 -5.735 0.441 1.00 98.44 90 ILE A N 1
ATOM 756 C CA . ILE A 1 90 ? 10.558 -4.360 0.380 1.00 98.44 90 ILE A CA 1
ATOM 757 C C . ILE A 1 90 ? 11.696 -3.391 0.045 1.00 98.44 90 ILE A C 1
ATOM 759 O O . ILE A 1 90 ? 11.599 -2.620 -0.915 1.00 98.44 90 ILE A O 1
ATOM 763 N N . LYS A 1 91 ? 12.802 -3.461 0.794 1.00 98.31 91 LYS A N 1
ATOM 764 C CA . LYS A 1 91 ? 13.984 -2.625 0.559 1.00 98.31 91 LYS A CA 1
ATOM 765 C C . LYS A 1 91 ? 14.635 -2.930 -0.786 1.00 98.31 91 LYS A C 1
ATOM 767 O O . LYS A 1 91 ? 14.967 -2.003 -1.527 1.00 98.31 91 LYS A O 1
ATOM 772 N N . ALA A 1 92 ? 14.801 -4.212 -1.117 1.00 98.31 92 ALA A N 1
ATOM 773 C CA . ALA A 1 92 ? 15.387 -4.632 -2.387 1.00 98.31 92 ALA A CA 1
ATOM 774 C C . ALA A 1 92 ? 14.579 -4.101 -3.580 1.00 98.31 92 ALA A C 1
ATOM 776 O O . ALA A 1 92 ? 15.147 -3.489 -4.485 1.00 98.31 92 ALA A O 1
ATOM 777 N N . TYR A 1 93 ? 13.252 -4.255 -3.544 1.00 98.56 93 TYR A N 1
ATOM 778 C CA . TYR A 1 93 ? 12.349 -3.714 -4.556 1.00 98.56 93 TYR A CA 1
ATOM 779 C C . TYR A 1 93 ? 12.458 -2.191 -4.653 1.00 98.56 93 TYR A C 1
ATOM 781 O O . TYR A 1 93 ? 12.610 -1.661 -5.751 1.00 98.56 93 TYR A O 1
ATOM 789 N N . SER A 1 94 ? 12.398 -1.484 -3.519 1.00 98.12 94 SER A N 1
ATOM 790 C CA . SER A 1 94 ? 12.442 -0.018 -3.474 1.00 98.12 94 SER A CA 1
ATOM 791 C C . SER A 1 94 ? 13.701 0.540 -4.135 1.00 98.12 94 SER A C 1
ATOM 793 O O . SER A 1 94 ? 13.612 1.425 -4.983 1.00 98.12 94 SER A O 1
ATOM 795 N N . ASN A 1 95 ? 14.867 -0.006 -3.785 1.00 96.69 95 ASN A N 1
ATOM 796 C CA . ASN A 1 95 ? 16.145 0.440 -4.340 1.00 96.69 95 ASN A CA 1
ATOM 797 C C . ASN A 1 95 ? 16.221 0.195 -5.853 1.00 96.69 95 ASN A C 1
ATOM 799 O O . ASN A 1 95 ? 16.671 1.060 -6.603 1.00 96.69 95 ASN A O 1
ATOM 803 N N . GLN A 1 96 ? 15.758 -0.975 -6.303 1.00 97.12 96 GLN A N 1
ATOM 804 C CA . GLN A 1 96 ? 15.730 -1.309 -7.725 1.00 97.12 96 GLN A CA 1
ATOM 805 C C . GLN A 1 96 ? 14.741 -0.433 -8.497 1.00 97.12 96 GLN A C 1
ATOM 807 O O . GLN A 1 96 ? 15.030 -0.037 -9.623 1.00 97.12 96 GLN A O 1
ATOM 812 N N . TRP A 1 97 ? 13.600 -0.089 -7.897 1.00 97.38 97 TRP A N 1
ATOM 813 C CA . TRP A 1 97 ? 12.619 0.804 -8.504 1.00 97.38 97 TRP A CA 1
ATOM 814 C C . TRP A 1 97 ? 13.176 2.214 -8.707 1.00 97.38 97 TRP A C 1
ATOM 816 O O . TRP A 1 97 ? 13.059 2.744 -9.810 1.00 97.38 97 TRP A O 1
ATOM 826 N N . ASP A 1 98 ? 13.809 2.813 -7.693 1.00 94.69 98 ASP A N 1
ATOM 827 C CA . ASP A 1 98 ? 14.377 4.165 -7.812 1.00 94.69 98 ASP A CA 1
ATOM 828 C C . ASP A 1 98 ? 15.462 4.231 -8.899 1.00 94.69 98 ASP A C 1
ATOM 830 O O . ASP A 1 98 ? 15.463 5.156 -9.724 1.00 94.69 98 ASP A O 1
ATOM 834 N N . LEU A 1 99 ? 16.343 3.223 -8.948 1.00 95.00 99 LEU A N 1
ATOM 835 C CA . LEU A 1 99 ? 17.362 3.115 -9.989 1.00 95.00 99 LEU A CA 1
ATOM 836 C C . LEU A 1 99 ? 16.714 2.949 -11.369 1.00 95.00 99 LEU A C 1
ATOM 838 O O . LEU A 1 99 ? 16.938 3.766 -12.258 1.00 95.00 99 LEU A O 1
ATOM 842 N N . TYR A 1 100 ? 15.853 1.943 -11.535 1.00 96.38 100 TYR A N 1
ATOM 843 C CA . TYR A 1 100 ? 15.220 1.629 -12.814 1.00 96.38 100 TYR A CA 1
ATOM 844 C C . TYR A 1 100 ? 14.369 2.783 -13.351 1.00 96.38 100 TYR A C 1
ATOM 846 O O . TYR A 1 100 ? 14.399 3.068 -14.551 1.00 96.38 100 TYR A O 1
ATOM 854 N N . TYR A 1 101 ? 13.619 3.464 -12.483 1.00 94.75 101 TYR A N 1
ATOM 855 C CA . TYR A 1 101 ? 12.794 4.612 -12.847 1.00 94.75 101 TYR A CA 1
ATOM 856 C C . TYR A 1 101 ? 13.661 5.769 -13.363 1.00 94.75 101 TYR A C 1
ATOM 858 O O . TYR A 1 101 ? 13.416 6.284 -14.456 1.00 94.75 101 TYR A O 1
ATOM 866 N N . SER A 1 102 ? 14.725 6.121 -12.636 1.00 93.00 102 SER A N 1
ATOM 867 C CA . SER A 1 102 ? 15.647 7.206 -13.012 1.00 93.00 102 SER A CA 1
ATOM 868 C C . SER A 1 102 ? 16.438 6.884 -14.289 1.00 93.00 102 SER A C 1
ATOM 870 O O . SER A 1 102 ? 16.576 7.725 -15.187 1.00 93.00 102 SER A O 1
ATOM 872 N N . SER A 1 103 ? 16.909 5.641 -14.419 1.00 93.88 103 SER A N 1
ATOM 873 C CA . SER A 1 103 ? 17.554 5.128 -15.632 1.00 93.88 103 SER A CA 1
ATOM 874 C C . SER A 1 103 ? 16.594 5.147 -16.819 1.00 93.88 103 SER A C 1
ATOM 876 O O . SER A 1 103 ? 16.983 5.539 -17.918 1.00 93.88 103 SER A O 1
ATOM 878 N N . SER A 1 104 ? 15.316 4.834 -16.599 1.00 94.62 104 SER A N 1
ATOM 879 C CA . SER A 1 104 ? 14.282 4.903 -17.634 1.00 94.62 104 SER A CA 1
ATOM 880 C C . SER A 1 104 ? 14.002 6.325 -18.110 1.00 94.62 104 SER A C 1
ATOM 882 O O . SER A 1 104 ? 13.857 6.538 -19.313 1.00 94.62 104 SER A O 1
ATOM 884 N N . GLU A 1 105 ? 13.967 7.317 -17.215 1.00 91.88 105 GLU A N 1
ATOM 885 C CA . GLU A 1 105 ? 13.840 8.727 -17.613 1.00 91.88 105 GLU A CA 1
ATOM 886 C C . GLU A 1 105 ? 15.039 9.185 -18.455 1.00 91.88 105 GLU A C 1
ATOM 888 O O . GLU A 1 105 ? 14.895 9.953 -19.410 1.00 91.88 105 GLU A O 1
ATOM 893 N N . THR A 1 106 ? 16.238 8.706 -18.121 1.00 91.06 106 THR A N 1
ATOM 894 C CA . THR A 1 106 ? 17.457 8.990 -18.889 1.00 91.06 106 THR A CA 1
ATOM 895 C C . THR A 1 106 ? 17.428 8.299 -20.253 1.00 91.06 106 THR A C 1
ATOM 897 O O . THR A 1 106 ? 17.688 8.948 -21.270 1.00 91.06 106 THR A O 1
ATOM 900 N N . GLY A 1 107 ? 17.019 7.029 -20.291 1.00 92.81 107 GLY A N 1
ATOM 901 C CA . GLY A 1 107 ? 16.778 6.257 -21.510 1.00 92.81 107 GLY A CA 1
ATOM 902 C C . GLY A 1 107 ? 15.778 6.938 -22.451 1.00 92.81 107 GLY A C 1
ATOM 903 O O . GLY A 1 107 ? 16.005 7.037 -23.658 1.00 92.81 107 GLY A O 1
ATOM 904 N N . ASP A 1 108 ? 14.712 7.519 -21.901 1.00 91.25 108 ASP A N 1
ATOM 905 C CA . ASP A 1 108 ? 13.725 8.270 -22.677 1.00 91.25 108 ASP A CA 1
ATOM 906 C C . ASP A 1 108 ? 14.296 9.563 -23.272 1.00 91.25 108 ASP A C 1
ATOM 908 O O . ASP A 1 108 ? 14.065 9.875 -24.445 1.00 91.25 108 ASP A O 1
ATOM 912 N N . LYS A 1 109 ? 15.118 10.288 -22.500 1.00 90.25 109 LYS A N 1
ATOM 913 C CA . LYS A 1 109 ? 15.802 11.502 -22.971 1.00 90.25 109 LYS A CA 1
ATOM 914 C C . LYS A 1 109 ? 16.740 11.205 -24.140 1.00 90.25 109 LYS A C 1
ATOM 916 O O . LYS A 1 109 ? 16.722 11.964 -25.112 1.00 90.25 109 LYS A O 1
ATOM 921 N N . VAL A 1 110 ? 17.522 10.123 -24.080 1.00 91.44 110 VAL A N 1
ATOM 922 C CA . VAL A 1 110 ? 18.414 9.741 -25.192 1.00 91.44 110 VAL A CA 1
ATOM 923 C C . VAL A 1 110 ? 17.631 9.213 -26.399 1.00 91.44 110 VAL A C 1
ATOM 925 O O . VAL A 1 110 ? 18.001 9.484 -27.540 1.00 91.44 110 VAL A O 1
ATOM 928 N N . CYS A 1 111 ? 16.481 8.573 -26.171 1.00 91.94 111 CYS A N 1
ATOM 929 C CA . CYS A 1 111 ? 15.577 8.094 -27.220 1.00 91.94 111 CYS A CA 1
ATOM 930 C C . CYS A 1 111 ? 14.585 9.155 -27.728 1.00 91.94 111 CYS A C 1
ATOM 932 O O . CYS A 1 111 ? 13.660 8.825 -28.474 1.00 91.94 111 CYS A O 1
ATOM 934 N N . ARG A 1 112 ? 14.754 10.440 -27.387 1.00 89.75 112 ARG A N 1
ATOM 935 C CA . ARG A 1 112 ? 13.784 11.503 -27.711 1.00 89.75 112 ARG A CA 1
ATOM 936 C C . ARG A 1 112 ? 13.453 11.592 -29.201 1.00 89.75 112 ARG A C 1
ATOM 938 O O . ARG A 1 112 ? 12.295 11.823 -29.553 1.00 89.75 112 ARG A O 1
ATOM 945 N N . TYR A 1 113 ? 14.444 11.423 -30.079 1.00 89.50 113 TYR A N 1
ATOM 946 C CA . TYR A 1 113 ? 14.206 11.437 -31.524 1.00 89.50 113 TYR A CA 1
ATOM 947 C C . TYR A 1 113 ? 13.348 10.245 -31.962 1.00 89.50 113 TYR A C 1
ATOM 949 O O . TYR A 1 113 ? 12.337 10.446 -32.633 1.00 89.50 113 TYR A O 1
ATOM 957 N N . TYR A 1 114 ? 13.683 9.035 -31.500 1.00 90.44 114 TYR A N 1
ATOM 958 C CA . TYR A 1 114 ? 12.874 7.836 -31.725 1.00 90.44 114 TYR A CA 1
ATOM 959 C C . TYR A 1 114 ? 11.438 8.040 -31.235 1.00 90.44 114 TYR A C 1
ATOM 961 O O . TYR A 1 1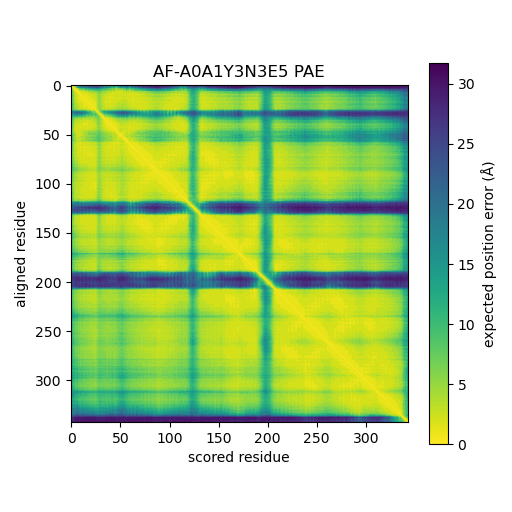14 ? 10.518 7.928 -32.043 1.00 90.44 114 TYR A O 1
ATOM 969 N N . ASN A 1 115 ? 11.251 8.469 -29.982 1.00 89.19 115 ASN A N 1
ATOM 970 C CA . ASN A 1 115 ? 9.943 8.738 -29.381 1.00 89.19 115 ASN A CA 1
ATOM 971 C C . ASN A 1 115 ? 9.089 9.687 -30.234 1.00 89.19 115 ASN A C 1
ATOM 973 O O . ASN A 1 115 ? 7.930 9.389 -30.522 1.00 89.19 115 ASN A O 1
ATOM 977 N N . ARG A 1 116 ? 9.667 10.794 -30.725 1.00 86.12 116 ARG A N 1
ATOM 978 C CA . ARG A 1 116 ? 8.968 11.734 -31.623 1.00 86.12 116 ARG A CA 1
ATOM 979 C C . ARG A 1 116 ? 8.427 11.042 -32.869 1.00 86.12 116 ARG A C 1
ATOM 981 O O . ARG A 1 116 ? 7.291 11.300 -33.254 1.00 86.12 116 ARG A O 1
ATOM 988 N N . THR A 1 117 ? 9.196 10.138 -33.473 1.00 83.38 117 THR A N 1
ATOM 989 C CA . THR A 1 117 ? 8.753 9.417 -34.677 1.00 83.38 117 THR A CA 1
ATOM 990 C C . THR A 1 117 ? 7.593 8.451 -34.431 1.00 83.38 117 THR A C 1
ATOM 992 O O . THR A 1 117 ? 6.917 8.071 -35.387 1.00 83.38 117 THR A O 1
ATOM 995 N N . LEU A 1 118 ? 7.353 8.029 -33.187 1.00 77.19 118 LEU A N 1
ATOM 996 C CA . LEU A 1 118 ? 6.237 7.148 -32.823 1.00 77.19 118 LEU A CA 1
ATOM 997 C C . LEU A 1 118 ? 4.906 7.909 -32.845 1.00 77.19 118 LEU A C 1
ATOM 999 O O . LEU A 1 118 ? 3.899 7.374 -33.299 1.00 77.19 118 LEU A O 1
ATOM 1003 N N . HIS A 1 119 ? 4.915 9.185 -32.453 1.00 65.12 119 HIS A N 1
ATOM 1004 C CA . HIS A 1 119 ? 3.716 10.026 -32.441 1.00 65.12 119 HIS A CA 1
ATOM 1005 C C . HIS A 1 119 ? 3.191 10.352 -33.849 1.00 65.12 119 HIS A C 1
ATOM 1007 O O . HIS A 1 119 ? 1.978 10.396 -34.047 1.00 65.12 119 HIS A O 1
ATOM 1013 N N . TYR A 1 120 ? 4.073 10.511 -34.843 1.00 55.91 120 TYR A N 1
ATOM 1014 C CA . TYR A 1 120 ? 3.676 10.839 -36.222 1.00 55.91 120 TYR A CA 1
ATOM 1015 C C . TYR A 1 120 ? 2.942 9.700 -36.959 1.00 55.91 120 TYR A C 1
ATOM 1017 O O . TYR A 1 120 ? 2.247 9.962 -37.936 1.00 55.91 120 TYR A O 1
ATOM 1025 N N . GLN A 1 121 ? 3.033 8.445 -36.498 1.00 52.88 121 GLN A N 1
ATOM 1026 C CA . GLN A 1 121 ? 2.343 7.302 -37.126 1.00 52.88 121 GLN A CA 1
ATOM 1027 C C . GLN A 1 121 ? 0.854 7.194 -36.750 1.00 52.88 121 GLN A C 1
ATOM 1029 O O . GLN A 1 121 ? 0.086 6.559 -37.474 1.00 52.88 121 GLN A O 1
ATOM 1034 N N . ASN A 1 122 ? 0.417 7.866 -35.679 1.00 47.34 122 ASN A N 1
ATOM 1035 C CA . ASN A 1 122 ? -0.968 7.812 -35.191 1.00 47.34 122 ASN A CA 1
ATOM 1036 C C . ASN A 1 122 ? -1.994 8.519 -36.100 1.00 47.34 122 ASN A C 1
ATOM 1038 O O . ASN A 1 122 ? -3.194 8.379 -35.865 1.00 47.34 122 ASN A O 1
ATOM 1042 N N . TYR A 1 123 ? -1.542 9.241 -37.132 1.00 46.12 123 TYR A N 1
ATOM 1043 C CA . TYR A 1 123 ? -2.391 9.960 -38.092 1.00 46.12 123 TYR A CA 1
ATOM 1044 C C . TYR A 1 123 ? -2.716 9.159 -39.368 1.00 46.12 123 TYR A C 1
ATOM 1046 O O . TYR A 1 123 ? -3.444 9.651 -40.225 1.00 46.12 123 TYR A O 1
ATOM 1054 N N . THR A 1 124 ? -2.202 7.930 -39.512 1.00 45.19 124 THR A N 1
ATOM 1055 C CA . THR A 1 124 ? -2.496 7.066 -40.671 1.00 45.19 124 THR A CA 1
ATOM 1056 C C . THR A 1 124 ? -3.593 6.047 -40.344 1.00 45.19 124 THR A C 1
ATOM 1058 O O . THR A 1 124 ? -3.625 5.473 -39.261 1.00 45.19 124 THR A O 1
ATOM 1061 N N . SER A 1 125 ? -4.524 5.847 -41.279 1.00 45.03 125 SER A N 1
ATOM 1062 C CA . SER A 1 125 ? -5.868 5.255 -41.120 1.00 45.03 125 SER A CA 1
ATOM 1063 C C . SER A 1 125 ? -5.944 3.766 -40.736 1.00 45.03 125 SER A C 1
ATOM 1065 O O . SER A 1 125 ? -7.028 3.184 -40.756 1.00 45.03 125 SER A O 1
ATOM 1067 N N . PHE A 1 126 ? -4.829 3.126 -40.385 1.00 46.59 126 PHE A N 1
ATOM 1068 C CA . PHE A 1 126 ? -4.793 1.737 -39.929 1.00 46.59 126 PHE A CA 1
ATOM 1069 C C . PHE A 1 126 ? -4.704 1.707 -38.403 1.00 46.59 126 PHE A C 1
ATOM 1071 O O . PHE A 1 126 ? -3.908 2.437 -37.821 1.00 46.59 126 PHE A O 1
ATOM 1078 N N . LYS A 1 127 ? -5.551 0.888 -37.756 1.00 42.12 127 LYS A N 1
ATOM 1079 C CA . LYS A 1 127 ? -5.664 0.757 -36.289 1.00 42.12 127 LYS A CA 1
ATOM 1080 C C . LYS A 1 127 ? -4.294 0.935 -35.611 1.00 42.12 127 LYS A C 1
ATOM 1082 O O . LYS A 1 127 ? -3.414 0.106 -35.847 1.00 42.12 127 LYS A O 1
ATOM 1087 N N . PRO A 1 128 ? -4.097 1.976 -34.783 1.00 45.62 128 PRO A N 1
ATOM 1088 C CA . PRO A 1 128 ? -2.792 2.232 -34.205 1.00 45.62 128 PRO A CA 1
ATOM 1089 C C . PRO A 1 128 ? -2.475 1.093 -33.240 1.00 45.62 128 PRO A C 1
ATOM 1091 O O . PRO A 1 128 ? -3.095 0.977 -32.182 1.00 45.62 128 PRO A O 1
ATOM 1094 N N . LYS A 1 129 ? -1.504 0.241 -33.594 1.00 49.91 129 LYS A N 1
ATOM 1095 C CA . LYS A 1 129 ? -0.743 -0.471 -32.566 1.00 49.91 129 LYS A CA 1
ATOM 1096 C C . LYS A 1 129 ? -0.220 0.624 -31.646 1.00 49.91 129 LYS A C 1
ATOM 1098 O O . LYS A 1 129 ? 0.403 1.561 -32.127 1.00 49.91 129 LYS A O 1
ATOM 1103 N N . LEU A 1 130 ? -0.551 0.537 -30.365 1.00 52.69 130 LEU A N 1
ATOM 1104 C CA . LEU A 1 130 ? -0.102 1.452 -29.323 1.00 52.69 130 LEU A CA 1
ATOM 1105 C C . LEU A 1 130 ? 1.432 1.550 -29.388 1.00 52.69 130 LEU A C 1
ATOM 1107 O O . LEU A 1 130 ? 2.133 0.678 -28.873 1.00 52.69 130 LEU A O 1
ATOM 1111 N N . VAL A 1 131 ? 1.971 2.550 -30.084 1.00 64.62 131 VAL A N 1
ATOM 1112 C CA . VAL A 1 131 ? 3.419 2.723 -30.154 1.00 64.62 131 VAL A CA 1
ATOM 1113 C C . VAL A 1 131 ? 3.832 3.465 -28.891 1.00 64.62 131 VAL A C 1
ATOM 1115 O O . VAL A 1 131 ? 3.521 4.643 -28.715 1.00 64.62 131 VAL A O 1
ATOM 1118 N N . LYS A 1 132 ? 4.452 2.730 -27.970 1.00 77.69 132 LYS A N 1
ATOM 1119 C CA . LYS A 1 132 ? 4.853 3.207 -26.644 1.00 77.69 132 LYS A CA 1
ATOM 1120 C C . LYS A 1 132 ? 6.200 3.913 -26.734 1.00 77.69 132 LYS A C 1
ATOM 1122 O O . LYS A 1 132 ? 7.108 3.405 -27.388 1.00 77.69 132 LYS A O 1
ATOM 1127 N N . THR A 1 133 ? 6.330 5.071 -26.085 1.00 88.31 133 THR A N 1
ATOM 1128 C CA . THR A 1 133 ? 7.644 5.707 -25.899 1.00 88.31 133 THR A CA 1
ATOM 1129 C C . THR A 1 133 ? 8.545 4.807 -25.059 1.00 88.31 133 THR A C 1
ATOM 1131 O O . THR A 1 133 ? 8.058 3.897 -24.382 1.00 88.31 133 THR A O 1
ATOM 1134 N N . PHE A 1 134 ? 9.851 5.071 -25.077 1.00 91.50 134 PHE A N 1
ATOM 1135 C CA . PHE A 1 134 ? 10.819 4.328 -24.271 1.00 91.50 134 PHE A CA 1
ATOM 1136 C C . PHE A 1 134 ? 10.403 4.256 -22.792 1.00 91.50 134 PHE A C 1
ATOM 1138 O O . PHE A 1 134 ? 10.321 3.163 -22.237 1.00 91.50 134 PHE A O 1
ATOM 1145 N N . PHE A 1 135 ? 10.063 5.396 -22.179 1.00 91.62 135 PHE A N 1
ATOM 1146 C CA . PHE A 1 135 ? 9.653 5.446 -20.773 1.00 91.62 135 PHE A CA 1
ATOM 1147 C C . PHE A 1 135 ? 8.382 4.645 -20.490 1.00 91.62 135 PHE A C 1
ATOM 1149 O O . PHE A 1 135 ? 8.279 3.914 -19.514 1.00 91.62 135 PHE A O 1
ATOM 1156 N N . VAL A 1 136 ? 7.391 4.759 -21.372 1.00 88.19 136 VAL A N 1
ATOM 1157 C CA . VAL A 1 136 ? 6.130 4.033 -21.220 1.00 88.19 136 VAL A CA 1
ATOM 1158 C C . VAL A 1 136 ? 6.354 2.523 -21.308 1.00 88.19 136 VAL A C 1
ATOM 1160 O O . VAL A 1 136 ? 5.785 1.762 -20.525 1.00 88.19 136 VAL A O 1
ATOM 1163 N N . LEU A 1 137 ? 7.185 2.092 -22.256 1.00 90.75 137 LEU A N 1
ATOM 1164 C CA . LEU A 1 137 ? 7.539 0.690 -22.419 1.00 90.75 137 LEU A CA 1
ATOM 1165 C C . LEU A 1 137 ? 8.306 0.162 -21.200 1.00 90.75 137 LEU A C 1
ATOM 1167 O O . LEU A 1 137 ? 8.039 -0.955 -20.765 1.00 90.75 137 LEU A O 1
ATOM 1171 N N . SER A 1 138 ? 9.217 0.947 -20.620 1.00 94.19 138 SER A N 1
ATOM 1172 C CA . SER A 1 138 ? 9.969 0.514 -19.438 1.00 94.19 138 SER A CA 1
ATOM 1173 C C . SER A 1 138 ? 9.064 0.330 -18.215 1.00 94.19 138 SER A C 1
ATOM 1175 O O . SER A 1 138 ? 9.151 -0.691 -17.534 1.00 94.19 138 SER A O 1
ATOM 1177 N N . LEU A 1 139 ? 8.116 1.244 -17.982 1.00 93.12 139 LEU A N 1
ATOM 1178 C CA . LEU A 1 139 ? 7.124 1.103 -16.911 1.00 93.12 139 LEU A CA 1
ATOM 1179 C C . LEU A 1 139 ? 6.235 -0.131 -17.104 1.00 93.12 139 LEU A C 1
ATOM 1181 O O . LEU A 1 139 ? 5.969 -0.861 -16.150 1.00 93.12 139 LEU A O 1
ATOM 1185 N N . GLU A 1 140 ? 5.809 -0.409 -18.337 1.00 89.31 140 GLU A N 1
ATOM 1186 C CA . GLU A 1 140 ? 5.071 -1.636 -18.637 1.00 89.31 140 GLU A CA 1
ATOM 1187 C C . GLU A 1 140 ? 5.895 -2.890 -18.331 1.00 89.31 140 GLU A C 1
ATOM 1189 O O . GLU A 1 140 ? 5.382 -3.809 -17.690 1.00 89.31 140 GLU A O 1
ATOM 1194 N N . LYS A 1 141 ? 7.173 -2.916 -18.724 1.00 94.19 141 LYS A N 1
ATOM 1195 C CA . LYS A 1 141 ? 8.053 -4.056 -18.441 1.00 94.19 141 LYS A CA 1
ATOM 1196 C C . LYS A 1 141 ? 8.281 -4.246 -16.947 1.00 94.19 141 LYS A C 1
ATOM 1198 O O . LYS A 1 141 ? 8.267 -5.383 -16.484 1.00 94.19 141 LYS A O 1
ATOM 1203 N N . TRP A 1 142 ? 8.386 -3.165 -16.174 1.00 96.62 142 TRP A N 1
ATOM 1204 C CA . TRP A 1 142 ? 8.413 -3.248 -14.713 1.00 96.62 142 TRP A CA 1
ATOM 1205 C C . TRP A 1 142 ? 7.136 -3.887 -14.147 1.00 96.62 142 TRP A C 1
ATOM 1207 O O . TRP A 1 142 ? 7.202 -4.790 -13.311 1.00 96.62 142 TRP A O 1
ATOM 1217 N N . LYS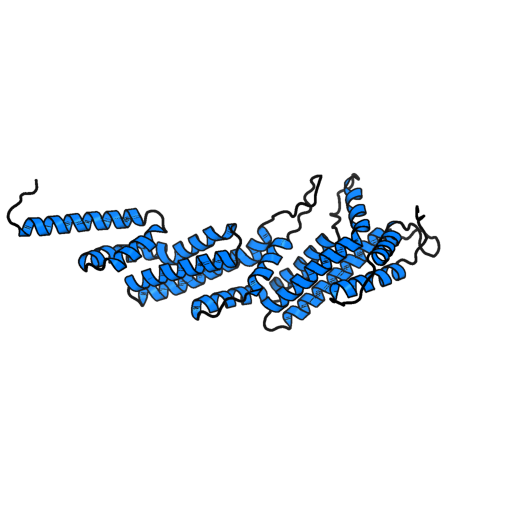 A 1 143 ? 5.961 -3.465 -14.633 1.00 93.06 143 LYS A N 1
ATOM 1218 C CA . LYS A 1 143 ? 4.670 -4.043 -14.228 1.00 93.06 143 LYS A CA 1
ATOM 1219 C C . LYS A 1 143 ? 4.623 -5.552 -14.458 1.00 93.06 143 LYS A C 1
ATOM 1221 O O . LYS A 1 143 ? 4.262 -6.306 -13.561 1.00 93.06 143 LYS A O 1
ATOM 1226 N N . GLU A 1 144 ? 4.958 -5.969 -15.674 1.00 91.69 144 GLU A N 1
ATOM 1227 C CA . GLU A 1 144 ? 4.839 -7.353 -16.130 1.00 91.69 144 GLU A CA 1
ATOM 1228 C C . GLU A 1 144 ? 5.861 -8.261 -15.442 1.00 91.69 144 GLU A C 1
ATOM 1230 O O . GLU A 1 144 ? 5.497 -9.275 -14.848 1.00 91.69 144 GLU A O 1
ATOM 1235 N N . ASN A 1 145 ? 7.137 -7.880 -15.495 1.00 96.38 145 ASN A N 1
ATOM 1236 C CA . ASN A 1 145 ? 8.240 -8.762 -15.127 1.00 96.38 145 ASN A CA 1
ATOM 1237 C C . ASN A 1 145 ? 8.655 -8.651 -13.658 1.00 96.38 145 ASN A C 1
ATOM 1239 O O . ASN A 1 145 ? 9.326 -9.559 -13.167 1.00 96.38 145 ASN A O 1
ATOM 1243 N N . VAL A 1 146 ? 8.265 -7.577 -12.959 1.00 97.31 146 VAL A N 1
ATOM 1244 C CA . VAL A 1 146 ? 8.557 -7.390 -11.531 1.00 97.31 146 VAL A CA 1
ATOM 1245 C C . VAL A 1 146 ? 7.276 -7.499 -10.711 1.00 97.31 146 VAL A C 1
ATOM 1247 O O . VAL A 1 146 ? 7.108 -8.487 -10.007 1.00 97.31 146 VAL A O 1
ATOM 1250 N N . ILE A 1 147 ? 6.335 -6.554 -10.825 1.00 95.12 147 ILE A N 1
ATOM 1251 C CA . ILE A 1 147 ? 5.139 -6.519 -9.954 1.00 95.12 147 ILE A CA 1
ATOM 1252 C C . ILE A 1 147 ? 4.309 -7.802 -10.097 1.00 95.12 147 ILE A C 1
ATOM 1254 O O . ILE A 1 147 ? 4.085 -8.519 -9.121 1.00 95.12 147 ILE A O 1
ATOM 1258 N N . PHE A 1 148 ? 3.878 -8.127 -11.317 1.00 93.56 148 PHE A N 1
ATOM 1259 C CA . PHE A 1 148 ? 3.042 -9.304 -11.553 1.00 93.56 148 PHE A CA 1
ATOM 1260 C C . PHE A 1 148 ? 3.800 -10.617 -11.415 1.00 93.56 148 PHE A C 1
ATOM 1262 O O . PHE A 1 148 ? 3.203 -11.619 -11.032 1.00 93.56 148 PHE A O 1
ATOM 1269 N N . ASN A 1 149 ? 5.106 -10.626 -11.665 1.00 94.62 149 ASN A N 1
ATOM 1270 C CA . ASN A 1 149 ? 5.920 -11.809 -11.431 1.00 94.62 149 ASN A CA 1
ATOM 1271 C C . ASN A 1 149 ? 6.025 -12.119 -9.926 1.00 94.62 149 ASN A C 1
ATOM 1273 O O . ASN A 1 149 ? 5.749 -13.246 -9.517 1.00 94.62 149 ASN A O 1
ATOM 1277 N N . LEU A 1 150 ? 6.313 -11.111 -9.089 1.00 95.81 150 LEU A N 1
ATOM 1278 C CA . LEU A 1 150 ? 6.304 -11.228 -7.623 1.00 95.81 150 LEU A CA 1
ATOM 1279 C C . LEU A 1 150 ? 4.935 -11.680 -7.096 1.00 95.81 150 LEU A C 1
ATOM 1281 O O . LEU A 1 150 ? 4.865 -12.526 -6.206 1.00 95.81 150 LEU A O 1
ATOM 1285 N N . LYS A 1 151 ? 3.845 -11.167 -7.678 1.00 92.75 151 LYS A N 1
ATOM 1286 C CA . LYS A 1 151 ? 2.479 -11.590 -7.347 1.00 92.75 151 LYS A CA 1
ATOM 1287 C C . LYS A 1 151 ? 2.216 -13.054 -7.701 1.00 92.75 151 LYS A C 1
ATOM 1289 O O . LYS A 1 151 ? 1.842 -13.837 -6.834 1.00 92.75 151 LYS A O 1
ATOM 1294 N N . ASN A 1 152 ? 2.385 -13.407 -8.973 1.00 94.00 152 ASN A N 1
ATOM 1295 C CA . ASN A 1 152 ? 1.854 -14.648 -9.537 1.00 94.00 152 ASN A CA 1
ATOM 1296 C C . ASN A 1 152 ? 2.785 -15.846 -9.329 1.00 94.00 152 ASN A C 1
ATOM 1298 O O . ASN A 1 152 ? 2.304 -16.957 -9.131 1.00 94.00 152 ASN A O 1
ATOM 1302 N N . ASN A 1 153 ? 4.103 -15.627 -9.363 1.00 95.56 153 ASN A N 1
ATOM 1303 C CA . ASN A 1 153 ? 5.096 -16.704 -9.324 1.00 95.56 153 ASN A CA 1
ATOM 1304 C C . ASN A 1 153 ? 5.809 -16.817 -7.971 1.00 95.56 153 ASN A C 1
ATOM 1306 O O . ASN A 1 153 ? 6.459 -17.828 -7.712 1.00 95.56 153 ASN A O 1
ATOM 1310 N N . TYR A 1 154 ? 5.668 -15.813 -7.101 1.00 95.94 154 TYR A N 1
ATOM 1311 C CA . TYR A 1 154 ? 6.292 -15.778 -5.775 1.00 95.94 154 TYR A CA 1
ATOM 1312 C C . TYR A 1 154 ? 5.279 -15.489 -4.664 1.00 95.94 154 TYR A C 1
ATOM 1314 O O . TYR A 1 154 ? 5.601 -14.822 -3.685 1.00 95.94 154 TYR A O 1
ATOM 1322 N N . ASP A 1 155 ? 4.048 -15.990 -4.823 1.00 94.69 155 ASP A N 1
ATOM 1323 C CA . ASP A 1 155 ? 3.012 -16.000 -3.777 1.00 94.69 155 ASP A CA 1
ATOM 1324 C C . ASP A 1 155 ? 2.776 -14.616 -3.140 1.00 94.69 155 ASP A C 1
ATOM 1326 O O . ASP A 1 155 ? 2.584 -14.460 -1.932 1.00 94.69 155 ASP A O 1
ATOM 1330 N N . ASN A 1 156 ? 2.842 -13.579 -3.976 1.00 95.12 156 ASN A N 1
ATOM 1331 C CA . ASN A 1 156 ? 2.691 -12.186 -3.581 1.00 95.12 156 ASN A CA 1
ATOM 1332 C C . ASN A 1 156 ? 3.577 -11.770 -2.391 1.00 95.12 156 ASN A C 1
ATOM 1334 O O . ASN A 1 156 ? 3.164 -10.978 -1.540 1.00 95.12 156 ASN A O 1
ATOM 1338 N N . ILE A 1 157 ? 4.803 -12.309 -2.332 1.00 97.56 157 ILE A N 1
ATOM 1339 C CA . ILE A 1 157 ? 5.748 -12.136 -1.219 1.00 97.56 157 ILE A CA 1
ATOM 1340 C C . ILE A 1 157 ? 5.986 -10.669 -0.848 1.00 97.56 157 ILE A C 1
ATOM 1342 O O . ILE A 1 157 ? 6.088 -10.350 0.334 1.00 97.56 157 ILE A O 1
ATOM 1346 N N . LEU A 1 158 ? 6.009 -9.768 -1.836 1.00 98.19 158 LEU A N 1
ATOM 1347 C CA . LEU A 1 158 ? 6.167 -8.333 -1.608 1.00 98.19 158 LEU A CA 1
ATOM 1348 C C . LEU A 1 158 ? 5.025 -7.782 -0.746 1.00 98.19 158 LEU A C 1
ATOM 1350 O O . LEU A 1 158 ? 5.275 -7.190 0.299 1.00 98.19 158 LEU A O 1
ATOM 1354 N N . VAL A 1 159 ? 3.772 -8.015 -1.144 1.00 97.88 159 VAL A N 1
ATOM 1355 C CA . VAL A 1 159 ? 2.603 -7.546 -0.385 1.00 97.88 159 VAL A CA 1
ATOM 1356 C C . VAL A 1 159 ? 2.514 -8.259 0.962 1.00 97.88 159 VAL A C 1
ATOM 1358 O O . VAL A 1 159 ? 2.186 -7.622 1.958 1.00 97.88 159 VAL A O 1
ATOM 1361 N N . LYS A 1 160 ? 2.871 -9.546 1.041 1.00 98.06 160 LYS A N 1
ATOM 1362 C CA . LYS A 1 160 ? 2.903 -10.274 2.319 1.00 98.06 160 LYS A CA 1
ATOM 1363 C C . LYS A 1 160 ? 3.880 -9.656 3.319 1.00 98.06 160 LYS A C 1
ATOM 1365 O O . LYS A 1 160 ? 3.465 -9.391 4.442 1.00 98.06 160 LYS A O 1
ATOM 1370 N N . GLN A 1 161 ? 5.116 -9.354 2.911 1.00 98.25 161 GLN A N 1
ATOM 1371 C CA . GLN A 1 161 ? 6.082 -8.684 3.793 1.00 98.25 161 GLN A CA 1
ATOM 1372 C C . GLN A 1 161 ? 5.617 -7.277 4.194 1.00 98.25 161 GLN A C 1
ATOM 1374 O O . GLN A 1 161 ? 5.838 -6.863 5.330 1.00 98.25 161 GLN A O 1
ATOM 1379 N N . ILE A 1 162 ? 4.946 -6.545 3.295 1.00 98.31 162 ILE A N 1
ATOM 1380 C CA . ILE A 1 162 ? 4.357 -5.235 3.616 1.00 98.31 162 ILE A CA 1
ATOM 1381 C C . ILE A 1 162 ? 3.324 -5.375 4.739 1.00 98.31 162 ILE A C 1
ATOM 1383 O O . ILE A 1 162 ? 3.399 -4.659 5.736 1.00 98.31 162 ILE A O 1
ATOM 1387 N N . LEU A 1 163 ? 2.373 -6.302 4.593 1.00 98.31 163 LEU A N 1
ATOM 1388 C CA . LEU A 1 163 ? 1.326 -6.525 5.591 1.00 98.31 163 LEU A CA 1
ATOM 1389 C C . LEU A 1 163 ? 1.902 -7.050 6.913 1.00 98.31 163 LEU A C 1
ATOM 1391 O O . LEU A 1 163 ? 1.500 -6.582 7.973 1.00 98.31 163 LEU A O 1
ATOM 1395 N N . GLU A 1 164 ? 2.892 -7.942 6.860 1.00 97.88 164 GLU A N 1
ATOM 1396 C CA . GLU A 1 164 ? 3.604 -8.431 8.045 1.00 97.88 164 GLU A CA 1
ATOM 1397 C C . GLU A 1 164 ? 4.329 -7.297 8.781 1.00 97.88 164 GLU A C 1
ATOM 1399 O O . GLU A 1 164 ? 4.243 -7.196 10.003 1.00 97.88 164 GLU A O 1
ATOM 1404 N N . SER A 1 165 ? 4.999 -6.395 8.055 1.00 97.62 165 SER A N 1
ATOM 1405 C CA . SER A 1 165 ? 5.639 -5.225 8.660 1.00 97.62 165 SER A CA 1
ATOM 1406 C C . SER A 1 165 ? 4.631 -4.333 9.387 1.00 97.62 165 SER A C 1
ATOM 1408 O O . SER A 1 165 ? 4.954 -3.810 10.453 1.00 97.62 165 SER A O 1
ATOM 1410 N N . ILE A 1 166 ? 3.431 -4.169 8.829 1.00 97.69 166 ILE A N 1
ATOM 1411 C CA . ILE A 1 166 ? 2.354 -3.385 9.440 1.00 97.69 166 ILE A CA 1
ATOM 1412 C C . ILE A 1 166 ? 1.799 -4.104 10.678 1.00 97.69 166 ILE A C 1
ATOM 1414 O O . ILE A 1 166 ? 1.576 -3.476 11.714 1.00 97.69 166 ILE A O 1
ATOM 1418 N N . ASP A 1 167 ? 1.597 -5.419 10.603 1.00 97.62 167 ASP A N 1
ATOM 1419 C CA . ASP A 1 167 ? 1.123 -6.219 11.734 1.00 97.62 167 ASP A CA 1
ATOM 1420 C C . ASP A 1 167 ? 2.140 -6.253 12.880 1.00 97.62 167 ASP A C 1
ATOM 1422 O O . ASP A 1 167 ? 1.754 -6.179 14.047 1.00 97.62 167 ASP A O 1
ATOM 1426 N N . ASN A 1 168 ? 3.438 -6.278 12.576 1.00 96.94 168 ASN A N 1
ATOM 1427 C CA . ASN A 1 168 ? 4.489 -6.145 13.582 1.00 96.94 168 ASN A CA 1
ATOM 1428 C C . ASN A 1 168 ? 4.362 -4.813 14.337 1.00 96.94 168 ASN A C 1
ATOM 1430 O O . ASN A 1 168 ? 4.334 -4.814 15.569 1.00 96.94 168 ASN A O 1
ATOM 1434 N N . GLU A 1 169 ? 4.150 -3.694 13.638 1.00 95.62 169 GLU A N 1
ATOM 1435 C CA . GLU A 1 169 ? 3.883 -2.402 14.286 1.00 95.62 169 GLU A CA 1
ATOM 1436 C C . GLU A 1 169 ? 2.660 -2.461 15.215 1.00 95.62 169 GLU A C 1
ATOM 1438 O O . GLU A 1 169 ? 2.703 -1.962 16.344 1.00 95.62 169 GLU A O 1
ATOM 1443 N N . ARG A 1 170 ? 1.570 -3.114 14.787 1.00 95.50 170 ARG A N 1
ATOM 1444 C CA . ARG A 1 170 ? 0.359 -3.264 15.611 1.00 95.50 170 ARG A CA 1
ATOM 1445 C C . ARG A 1 170 ? 0.598 -4.122 16.858 1.00 95.50 170 ARG A C 1
ATOM 1447 O O . ARG A 1 170 ? 0.085 -3.769 17.926 1.00 95.50 170 ARG A O 1
ATOM 1454 N N . ASN A 1 171 ? 1.353 -5.209 16.724 1.00 95.31 171 ASN A N 1
ATOM 1455 C CA . ASN A 1 171 ? 1.545 -6.221 17.763 1.00 95.31 171 ASN A CA 1
ATOM 1456 C C . ASN A 1 171 ? 2.581 -5.814 18.815 1.00 95.31 171 ASN A C 1
ATOM 1458 O O . ASN A 1 171 ? 2.353 -5.998 20.008 1.00 95.31 171 ASN A O 1
ATOM 1462 N N . ASN A 1 172 ? 3.726 -5.289 18.382 1.00 94.12 172 ASN A N 1
ATOM 1463 C CA . ASN A 1 172 ? 4.881 -5.064 19.255 1.00 94.12 172 ASN A CA 1
ATOM 1464 C C . ASN A 1 172 ? 5.527 -3.679 19.085 1.00 94.12 172 ASN A C 1
ATOM 1466 O O . ASN A 1 172 ? 6.536 -3.399 19.727 1.00 94.12 172 ASN A O 1
ATOM 1470 N N . GLY A 1 173 ? 4.947 -2.802 18.258 1.00 91.69 173 GLY A N 1
ATOM 1471 C CA . GLY A 1 173 ? 5.444 -1.440 18.061 1.00 91.69 173 GLY A CA 1
ATOM 1472 C C . GLY A 1 173 ? 6.710 -1.343 17.211 1.00 91.69 173 GLY A C 1
ATOM 1473 O O . GLY A 1 173 ? 7.290 -0.260 17.143 1.00 91.69 173 GLY A O 1
ATOM 1474 N N . THR A 1 174 ? 7.144 -2.431 16.562 1.00 94.25 174 THR A N 1
ATOM 1475 C CA . THR A 1 174 ? 8.245 -2.373 15.588 1.00 94.25 174 THR A CA 1
ATOM 1476 C C . THR A 1 174 ? 7.873 -1.393 14.476 1.00 94.25 174 THR A C 1
ATOM 1478 O O . THR A 1 174 ? 6.815 -1.568 13.874 1.00 94.25 174 THR A O 1
ATOM 1481 N N . PRO A 1 175 ? 8.697 -0.371 14.184 1.00 92.19 175 PRO A N 1
ATOM 1482 C CA . PRO A 1 175 ? 8.384 0.587 13.135 1.00 92.19 175 PRO A CA 1
ATOM 1483 C C . PRO A 1 175 ? 8.126 -0.104 11.796 1.00 92.19 175 PRO A C 1
ATOM 1485 O O . PRO A 1 175 ? 8.889 -0.978 11.381 1.00 92.19 175 PRO A O 1
ATOM 1488 N N . THR A 1 176 ? 7.056 0.312 11.120 1.00 93.38 176 THR A N 1
ATOM 1489 C CA . THR A 1 176 ? 6.766 -0.134 9.758 1.00 93.38 176 THR A CA 1
ATOM 1490 C C . THR A 1 176 ? 7.943 0.205 8.838 1.00 93.38 176 THR A C 1
ATOM 1492 O O . THR A 1 176 ? 8.538 1.278 8.946 1.00 93.38 176 THR A O 1
ATOM 1495 N N . ASN A 1 177 ? 8.282 -0.711 7.930 1.00 94.50 177 ASN A N 1
ATOM 1496 C CA . ASN A 1 177 ? 9.384 -0.557 6.989 1.00 94.50 177 ASN A CA 1
ATOM 1497 C C . ASN A 1 177 ? 9.200 0.719 6.137 1.00 94.50 177 ASN A C 1
ATOM 1499 O O . ASN A 1 177 ? 8.220 0.862 5.404 1.00 94.50 177 ASN A O 1
ATOM 1503 N N . GLU A 1 178 ? 10.153 1.650 6.225 1.00 94.88 178 GLU A N 1
ATOM 1504 C CA . GLU A 1 178 ? 10.080 2.965 5.569 1.00 94.88 178 GLU A CA 1
ATOM 1505 C C . GLU A 1 178 ? 10.044 2.884 4.032 1.00 94.88 178 GLU A C 1
ATOM 1507 O O . GLU A 1 178 ? 9.470 3.750 3.367 1.00 94.88 178 GLU A O 1
ATOM 1512 N N . TYR A 1 179 ? 10.579 1.804 3.451 1.00 97.56 179 TYR A N 1
ATOM 1513 C CA . TYR A 1 179 ? 10.620 1.590 2.003 1.00 97.56 179 TYR A CA 1
ATOM 1514 C C . TYR A 1 179 ? 9.240 1.274 1.401 1.00 97.56 179 TYR A C 1
ATOM 1516 O O . TYR A 1 179 ? 9.065 1.355 0.183 1.00 97.56 179 TYR A O 1
ATOM 1524 N N . ILE A 1 180 ? 8.226 0.980 2.225 1.00 97.31 180 ILE A N 1
ATOM 1525 C CA . ILE A 1 180 ? 6.853 0.700 1.767 1.00 97.31 180 ILE A CA 1
ATOM 1526 C C . ILE A 1 180 ? 6.275 1.876 0.975 1.00 97.31 180 ILE A C 1
ATOM 1528 O O . ILE A 1 180 ? 5.600 1.655 -0.032 1.00 97.31 180 ILE A O 1
ATOM 1532 N N . ILE A 1 181 ? 6.585 3.119 1.363 1.00 94.44 181 ILE A N 1
ATOM 1533 C CA . ILE A 1 181 ? 6.130 4.318 0.639 1.00 94.44 181 ILE A CA 1
ATOM 1534 C C . ILE A 1 181 ? 6.561 4.256 -0.823 1.00 94.44 181 ILE A C 1
ATOM 1536 O O . ILE A 1 181 ? 5.771 4.550 -1.721 1.00 94.44 181 ILE A O 1
ATOM 1540 N N . LYS A 1 182 ? 7.803 3.835 -1.071 1.00 95.19 182 LYS A N 1
ATOM 1541 C CA . LYS A 1 182 ? 8.354 3.766 -2.418 1.00 95.19 182 LYS A CA 1
ATOM 1542 C C . LYS A 1 182 ? 7.719 2.648 -3.239 1.00 95.19 182 LYS A C 1
ATOM 1544 O O . LYS A 1 182 ? 7.431 2.834 -4.423 1.00 95.19 182 LYS A O 1
ATOM 1549 N N . VAL A 1 183 ? 7.443 1.506 -2.608 1.00 96.56 183 VAL A N 1
ATOM 1550 C CA . VAL A 1 183 ? 6.692 0.419 -3.250 1.00 96.56 183 VAL A CA 1
ATOM 1551 C C . VAL A 1 183 ? 5.312 0.918 -3.676 1.00 96.56 183 VAL A C 1
ATOM 1553 O O . VAL A 1 183 ? 4.931 0.765 -4.837 1.00 96.56 183 VAL A O 1
ATOM 1556 N N . ILE A 1 184 ? 4.592 1.583 -2.772 1.00 94.19 184 ILE A N 1
ATOM 1557 C CA . ILE A 1 184 ? 3.272 2.145 -3.061 1.00 94.19 184 ILE A CA 1
ATOM 1558 C C . ILE A 1 184 ? 3.362 3.175 -4.188 1.00 94.19 184 ILE A C 1
ATOM 1560 O O . ILE A 1 184 ? 2.584 3.096 -5.135 1.00 94.19 184 ILE A O 1
ATOM 1564 N N . GLU A 1 185 ? 4.339 4.085 -4.147 1.00 91.81 185 GLU A N 1
ATOM 1565 C CA . GLU A 1 185 ? 4.603 5.062 -5.210 1.00 91.81 185 GLU A CA 1
ATOM 1566 C C . GLU A 1 185 ? 4.757 4.381 -6.582 1.00 91.81 185 GLU A C 1
ATOM 1568 O O . GLU A 1 185 ? 4.191 4.849 -7.575 1.00 91.81 185 GLU A O 1
ATOM 1573 N N . SER A 1 186 ? 5.447 3.237 -6.645 1.00 94.06 186 SER A N 1
ATOM 1574 C CA . SER A 1 186 ? 5.595 2.470 -7.886 1.00 94.06 186 SER A CA 1
ATOM 1575 C C . SER A 1 186 ? 4.258 1.949 -8.430 1.00 94.06 186 SER A C 1
ATOM 1577 O O . SER A 1 186 ? 3.983 2.108 -9.620 1.00 94.06 186 SER A O 1
ATOM 1579 N N . PHE A 1 187 ? 3.362 1.437 -7.575 1.00 92.19 187 PHE A N 1
ATOM 1580 C CA . PHE A 1 187 ? 2.032 0.966 -7.992 1.00 92.19 187 PHE A CA 1
ATOM 1581 C C . PHE A 1 187 ? 1.170 2.097 -8.563 1.00 92.19 187 PHE A C 1
ATOM 1583 O O . PHE A 1 187 ? 0.271 1.860 -9.369 1.00 92.19 187 PHE A O 1
ATOM 1590 N N . VAL A 1 188 ? 1.460 3.342 -8.178 1.00 87.94 188 VAL A N 1
ATOM 1591 C CA . VAL A 1 188 ? 0.812 4.539 -8.722 1.00 87.94 188 VAL A CA 1
ATOM 1592 C C . VAL A 1 188 ? 1.414 4.963 -10.057 1.00 87.94 188 VAL A C 1
ATOM 1594 O O . VAL A 1 188 ? 0.677 5.348 -10.962 1.00 87.94 188 VAL A O 1
ATOM 1597 N N . LYS A 1 189 ? 2.742 4.927 -10.175 1.00 85.56 189 LYS A N 1
ATOM 1598 C CA . LYS A 1 189 ? 3.474 5.459 -11.333 1.00 85.56 189 LYS A CA 1
ATOM 1599 C C . LYS A 1 189 ? 3.464 4.534 -12.547 1.00 85.56 189 LYS A C 1
ATOM 1601 O O . LYS A 1 189 ? 3.480 5.017 -13.671 1.00 85.56 189 LYS A O 1
ATOM 1606 N N . VAL A 1 190 ? 3.414 3.220 -12.336 1.00 82.44 190 VAL A N 1
ATOM 1607 C CA . VAL A 1 190 ? 3.475 2.198 -13.400 1.00 82.44 190 VAL A CA 1
ATOM 1608 C C . VAL A 1 190 ? 2.208 2.162 -14.278 1.00 82.44 190 VAL A C 1
ATOM 1610 O O . VAL A 1 190 ? 2.152 1.495 -15.314 1.00 82.44 190 VAL A O 1
ATOM 1613 N N . ILE A 1 191 ? 1.175 2.916 -13.905 1.00 66.06 191 ILE A N 1
ATOM 1614 C CA . ILE A 1 191 ? -0.059 3.034 -14.674 1.00 66.06 191 ILE A CA 1
ATOM 1615 C C . ILE A 1 191 ? 0.187 3.907 -15.908 1.00 66.06 191 ILE A C 1
ATOM 1617 O O . ILE A 1 191 ? 0.130 5.134 -15.867 1.00 66.06 191 ILE A O 1
ATOM 1621 N N . VAL A 1 192 ? 0.422 3.251 -17.040 1.00 54.69 192 VAL A N 1
ATOM 1622 C CA . VAL A 1 192 ? 0.448 3.907 -18.342 1.00 54.69 192 VAL A CA 1
ATOM 1623 C C . VAL A 1 192 ? -0.934 3.807 -18.978 1.00 54.69 192 VAL A C 1
ATOM 1625 O O . VAL A 1 192 ? -1.345 2.737 -19.427 1.00 54.69 192 VAL A O 1
ATOM 1628 N N . LYS A 1 193 ? -1.616 4.946 -19.109 1.00 54.91 193 LYS A N 1
ATOM 1629 C CA . LYS A 1 193 ? -2.621 5.120 -20.157 1.00 54.91 193 LYS A CA 1
ATOM 1630 C C . LYS A 1 193 ? -1.999 5.785 -21.374 1.00 54.91 193 LYS A C 1
ATOM 1632 O O . LYS A 1 193 ? -1.396 6.847 -21.284 1.00 54.91 193 LYS A O 1
ATOM 1637 N N . THR A 1 194 ? -2.226 5.177 -22.525 1.00 44.41 194 THR A N 1
ATOM 1638 C CA . THR A 1 194 ? -2.173 5.826 -23.835 1.00 44.41 194 THR A CA 1
ATOM 1639 C C . THR A 1 194 ? -3.614 6.059 -24.288 1.00 44.41 194 THR A C 1
ATOM 1641 O O . THR A 1 194 ? -4.086 5.420 -25.229 1.00 44.41 194 THR A O 1
ATOM 1644 N N . ASP A 1 195 ? -4.347 6.917 -23.585 1.00 37.38 195 ASP A N 1
ATOM 1645 C CA . ASP A 1 195 ? -5.625 7.387 -24.114 1.00 37.38 195 ASP A CA 1
ATOM 1646 C C . ASP A 1 195 ? -5.344 8.596 -25.015 1.00 37.38 195 ASP A C 1
ATOM 1648 O O . ASP A 1 195 ? -4.627 9.528 -24.651 1.00 37.38 195 ASP A O 1
ATOM 1652 N N . LYS A 1 196 ? -5.846 8.514 -26.250 1.00 45.03 196 LYS A N 1
ATOM 1653 C CA . LYS A 1 196 ? -5.697 9.523 -27.299 1.00 45.03 196 LYS A CA 1
ATOM 1654 C C . LYS A 1 196 ? -6.402 10.813 -26.884 1.00 45.03 196 LYS A C 1
ATOM 1656 O O . LYS A 1 196 ? -7.616 10.853 -27.003 1.00 45.03 196 LYS A O 1
ATOM 1661 N N . TYR A 1 197 ? -5.669 11.858 -26.514 1.00 38.34 197 TYR A N 1
ATOM 1662 C CA . TYR A 1 197 ? -6.066 13.239 -26.798 1.00 38.34 197 TYR A CA 1
ATOM 1663 C C . TYR A 1 197 ? -4.833 14.111 -27.026 1.00 38.34 197 TYR A C 1
ATOM 1665 O O . TYR A 1 197 ? -3.752 13.867 -26.490 1.00 38.34 197 TYR A O 1
ATOM 1673 N N . GLU A 1 198 ? -5.007 15.069 -27.928 1.00 46.81 198 GLU A N 1
ATOM 1674 C CA . GLU A 1 198 ? -3.997 16.006 -28.390 1.00 46.81 198 GLU A CA 1
ATOM 1675 C C . GLU A 1 198 ? -3.468 16.865 -27.238 1.00 46.81 198 GLU A C 1
ATOM 1677 O O . GLU A 1 198 ? -4.202 17.248 -26.331 1.00 46.81 198 GLU A O 1
ATOM 1682 N N . SER A 1 199 ? -2.181 17.198 -27.329 1.00 40.19 199 SER A N 1
ATOM 1683 C CA . SER A 1 199 ? -1.424 18.075 -26.427 1.00 40.19 199 SER A CA 1
ATOM 1684 C C . SER A 1 199 ? -1.137 17.530 -25.016 1.00 40.19 199 SER A C 1
ATOM 1686 O O . SER A 1 199 ? -1.760 17.889 -24.025 1.00 40.19 199 SER A O 1
ATOM 1688 N N . GLY A 1 200 ? -0.065 16.737 -24.926 1.00 41.22 200 GLY A N 1
ATOM 1689 C CA . GLY A 1 200 ? 0.646 16.463 -23.674 1.00 41.22 200 GLY A CA 1
ATOM 1690 C C . GLY A 1 200 ? 0.519 15.023 -23.191 1.00 41.22 200 GLY A C 1
ATOM 1691 O O . GLY A 1 200 ? -0.559 14.441 -23.178 1.00 41.22 200 GLY A O 1
ATOM 1692 N N . ILE A 1 201 ? 1.645 14.437 -22.778 1.00 41.12 201 ILE A N 1
ATOM 1693 C CA . ILE A 1 201 ? 1.642 13.192 -22.007 1.00 41.12 201 ILE A CA 1
ATOM 1694 C C . ILE A 1 201 ? 1.016 13.531 -20.652 1.00 41.12 201 ILE A C 1
ATOM 1696 O O . ILE A 1 201 ? 1.676 14.082 -19.774 1.00 41.12 201 ILE A O 1
ATOM 1700 N N . VAL A 1 202 ? -0.276 13.253 -20.501 1.00 36.81 202 VAL A N 1
ATOM 1701 C CA . VAL A 1 202 ? -0.936 13.262 -19.198 1.00 36.81 202 VAL A CA 1
ATOM 1702 C C . VAL A 1 202 ? -0.660 11.905 -18.564 1.00 36.81 202 VAL A C 1
ATOM 1704 O O . VAL A 1 202 ? -1.108 10.878 -19.073 1.00 36.81 202 VAL A O 1
ATOM 1707 N N . TYR A 1 203 ? 0.093 11.886 -17.464 1.00 39.97 203 TYR A N 1
ATOM 1708 C CA . TYR A 1 203 ? 0.211 10.709 -16.603 1.00 39.97 203 TYR A CA 1
ATOM 1709 C C . TYR A 1 203 ? -1.188 10.374 -16.061 1.00 39.97 203 TYR A C 1
ATOM 1711 O O . TYR A 1 203 ? -1.677 10.999 -15.124 1.00 39.97 203 TYR A O 1
ATOM 1719 N N . GLY A 1 204 ? -1.888 9.460 -16.733 1.00 38.84 204 GLY A N 1
ATOM 1720 C CA . GLY A 1 204 ? -3.279 9.139 -16.440 1.00 38.84 204 GLY A CA 1
ATOM 1721 C C . GLY A 1 204 ? -3.422 8.345 -15.145 1.00 38.84 204 GLY A C 1
ATOM 1722 O O . GLY A 1 204 ? -2.959 7.211 -15.050 1.00 38.84 204 GLY A O 1
ATOM 1723 N N . HIS A 1 205 ? -4.136 8.908 -14.170 1.00 42.53 205 HIS A N 1
ATOM 1724 C CA . HIS A 1 205 ? -4.650 8.176 -13.017 1.00 42.53 205 HIS A CA 1
ATOM 1725 C C . HIS A 1 205 ? -5.547 7.019 -13.481 1.00 42.53 205 HIS A C 1
ATOM 1727 O O . HIS A 1 205 ? -6.671 7.237 -13.924 1.00 42.53 205 HIS A O 1
ATOM 1733 N N . THR A 1 206 ? -5.091 5.780 -13.321 1.00 51.47 206 THR A N 1
ATOM 1734 C CA . THR A 1 206 ? -6.008 4.631 -13.255 1.00 51.47 206 THR A CA 1
ATOM 1735 C C . THR A 1 206 ? -5.741 3.935 -11.937 1.00 51.47 206 THR A C 1
ATOM 1737 O O . THR A 1 206 ? -4.860 3.096 -11.840 1.00 51.47 206 THR A O 1
ATOM 1740 N N . GLN A 1 207 ? -6.464 4.365 -10.904 1.00 61.12 207 GLN A N 1
ATOM 1741 C CA . GLN A 1 207 ? -6.365 3.954 -9.497 1.00 61.12 207 GLN A CA 1
ATOM 1742 C C . GLN A 1 207 ? -6.243 2.428 -9.283 1.00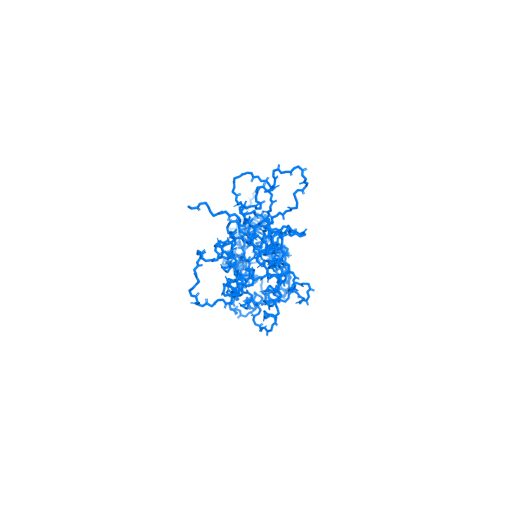 61.12 207 GLN A C 1
ATOM 1744 O O . GLN A 1 207 ? -5.649 2.004 -8.297 1.00 61.12 207 GLN A O 1
ATOM 1749 N N . GLN A 1 208 ? -6.680 1.643 -10.268 1.00 80.06 208 GLN A N 1
ATOM 1750 C CA . GLN A 1 208 ? -6.806 0.194 -10.271 1.00 80.06 208 GLN A CA 1
ATOM 1751 C C . GLN A 1 208 ? -5.568 -0.599 -9.817 1.00 80.06 208 GLN A C 1
ATOM 1753 O O . GLN A 1 208 ? -5.718 -1.442 -8.950 1.00 80.06 208 GLN A O 1
ATOM 1758 N N . LEU A 1 209 ? -4.340 -0.338 -10.298 1.00 86.81 209 LEU A N 1
ATOM 1759 C CA . LEU A 1 209 ? -3.187 -1.159 -9.858 1.00 86.81 209 LEU A CA 1
ATOM 1760 C C . LEU A 1 209 ? -2.873 -0.956 -8.366 1.00 86.81 209 LEU A C 1
ATOM 1762 O O . LEU A 1 209 ? -2.606 -1.908 -7.643 1.00 86.81 209 LEU A O 1
ATOM 1766 N N . TYR A 1 210 ? -2.934 0.291 -7.895 1.00 92.00 210 TYR A N 1
ATOM 1767 C CA . TYR A 1 210 ? -2.785 0.600 -6.473 1.00 92.00 210 TYR A CA 1
ATOM 1768 C C . TYR A 1 210 ? -3.903 -0.042 -5.638 1.00 92.00 210 TYR A C 1
ATOM 1770 O O . TYR A 1 210 ? -3.645 -0.563 -4.553 1.00 92.00 210 TYR A O 1
ATOM 1778 N N . GLU A 1 211 ? -5.136 -0.007 -6.142 1.00 92.00 211 GLU A N 1
ATOM 1779 C CA . GLU A 1 211 ? -6.291 -0.601 -5.470 1.00 92.00 211 GLU A CA 1
ATOM 1780 C C . GLU A 1 211 ? -6.191 -2.123 -5.384 1.00 92.00 211 GLU A C 1
ATOM 1782 O O . GLU A 1 211 ? -6.410 -2.690 -4.313 1.00 92.00 211 GLU A O 1
ATOM 1787 N N . ASP A 1 212 ? -5.822 -2.770 -6.485 1.00 90.88 212 ASP A N 1
ATOM 1788 C CA . ASP A 1 212 ? -5.772 -4.224 -6.616 1.00 90.88 212 ASP A CA 1
ATOM 1789 C C . ASP A 1 212 ? -4.585 -4.820 -5.849 1.00 90.88 212 ASP A C 1
ATOM 1791 O O . ASP A 1 212 ? -4.735 -5.835 -5.167 1.00 90.88 212 ASP A O 1
ATOM 1795 N N . GLU A 1 213 ? -3.404 -4.197 -5.939 1.00 91.88 213 GLU A N 1
ATOM 1796 C CA . GLU A 1 213 ? -2.173 -4.754 -5.362 1.00 91.88 213 GLU A CA 1
ATOM 1797 C C . GLU A 1 213 ? -1.912 -4.314 -3.919 1.00 91.88 213 GLU A C 1
ATOM 1799 O O . GLU A 1 213 ? -1.233 -5.033 -3.188 1.00 91.88 213 GLU A O 1
ATOM 1804 N N . PHE A 1 214 ? -2.441 -3.166 -3.478 1.00 95.31 214 PHE A N 1
ATOM 1805 C CA . PHE A 1 214 ? -2.196 -2.660 -2.123 1.00 95.31 214 PHE A CA 1
ATOM 1806 C C . PHE A 1 214 ? -3.466 -2.334 -1.335 1.00 95.31 214 PHE A C 1
ATOM 1808 O O . PHE A 1 214 ? -3.649 -2.885 -0.254 1.00 95.31 214 PHE A O 1
ATOM 1815 N N . GLU A 1 215 ? -4.349 -1.455 -1.821 1.00 96.12 215 GLU A N 1
ATOM 1816 C CA . GLU A 1 215 ? -5.462 -0.952 -0.994 1.00 96.12 215 GLU A CA 1
ATOM 1817 C C . GLU A 1 215 ? -6.417 -2.074 -0.565 1.00 96.12 215 GLU A C 1
ATOM 1819 O O . GLU A 1 215 ? -6.760 -2.186 0.610 1.00 96.12 215 GLU A O 1
ATOM 1824 N N . THR A 1 216 ? -6.815 -2.935 -1.500 1.00 96.50 216 THR A N 1
ATOM 1825 C CA . THR A 1 216 ? -7.709 -4.068 -1.239 1.00 96.50 216 THR A CA 1
ATOM 1826 C C . THR A 1 216 ? -7.114 -5.054 -0.226 1.00 96.50 216 THR A C 1
ATOM 1828 O O . THR A 1 216 ? -7.776 -5.312 0.786 1.00 96.50 216 THR A O 1
ATOM 1831 N N . PRO A 1 217 ? -5.885 -5.587 -0.414 1.00 97.25 217 PRO A N 1
ATOM 1832 C CA . PRO A 1 217 ? -5.284 -6.478 0.577 1.00 97.25 217 PRO A CA 1
ATOM 1833 C C . PRO A 1 217 ? -5.002 -5.778 1.915 1.00 97.25 217 PRO A C 1
ATOM 1835 O O . PRO A 1 217 ? -5.178 -6.395 2.964 1.00 97.25 217 PRO A O 1
ATOM 1838 N N . TYR A 1 218 ? -4.654 -4.488 1.911 1.00 97.94 218 TYR A N 1
ATOM 1839 C CA . TYR A 1 218 ? -4.466 -3.704 3.134 1.00 97.94 218 TYR A CA 1
ATOM 1840 C C . TYR A 1 218 ? -5.764 -3.564 3.941 1.00 97.94 218 TYR A C 1
ATOM 1842 O O . TYR A 1 218 ? -5.782 -3.847 5.139 1.00 97.94 218 TYR A O 1
ATOM 1850 N N . LEU A 1 219 ? -6.879 -3.210 3.294 1.00 98.50 219 LEU A N 1
ATOM 1851 C CA . LEU A 1 219 ? -8.192 -3.121 3.944 1.00 98.50 219 LEU A CA 1
ATOM 1852 C C . LEU A 1 219 ? -8.682 -4.484 4.450 1.00 98.50 219 LEU A C 1
ATOM 1854 O O . LEU A 1 219 ? -9.316 -4.553 5.504 1.00 98.50 219 LEU A O 1
ATOM 1858 N N . ALA A 1 220 ? -8.400 -5.565 3.719 1.00 98.50 220 ALA A N 1
ATOM 1859 C CA . ALA A 1 220 ? -8.698 -6.923 4.168 1.00 98.50 220 ALA A CA 1
ATOM 1860 C C . ALA A 1 220 ? -7.892 -7.288 5.424 1.00 98.50 220 ALA A C 1
ATOM 1862 O O . ALA A 1 220 ? -8.473 -7.745 6.405 1.00 98.50 220 ALA A O 1
ATOM 1863 N N . ASN A 1 221 ? -6.591 -6.992 5.438 1.00 98.38 221 ASN A N 1
ATOM 1864 C CA . ASN A 1 221 ? -5.727 -7.217 6.592 1.00 98.38 221 ASN A CA 1
ATOM 1865 C C . ASN A 1 221 ? -6.162 -6.393 7.821 1.00 98.38 221 ASN A C 1
ATOM 1867 O O . ASN A 1 221 ? -6.268 -6.960 8.904 1.00 98.38 221 ASN A O 1
ATOM 1871 N N . ILE A 1 222 ? -6.516 -5.109 7.660 1.00 98.19 222 ILE A N 1
ATOM 1872 C CA . ILE A 1 222 ? -7.094 -4.285 8.745 1.00 98.19 222 ILE A CA 1
ATOM 1873 C C . ILE A 1 222 ? -8.359 -4.943 9.305 1.00 98.19 222 ILE A C 1
ATOM 1875 O O . ILE A 1 222 ? -8.520 -5.044 10.523 1.00 98.19 222 ILE A O 1
ATOM 1879 N N . ARG A 1 223 ? -9.264 -5.384 8.420 1.00 98.56 223 ARG A N 1
ATOM 1880 C CA . ARG A 1 223 ? -10.525 -6.017 8.817 1.00 98.56 223 ARG A CA 1
ATOM 1881 C C . ARG A 1 223 ? -10.266 -7.276 9.635 1.00 98.56 223 ARG A C 1
ATOM 1883 O O . ARG A 1 223 ? -10.811 -7.405 10.725 1.00 98.56 223 ARG A O 1
ATOM 1890 N N . ASP A 1 224 ? -9.430 -8.175 9.131 1.00 98.44 224 ASP A N 1
ATOM 1891 C CA . ASP A 1 224 ? -9.158 -9.456 9.781 1.00 98.44 224 ASP A CA 1
ATOM 1892 C C . ASP A 1 224 ? -8.391 -9.287 11.096 1.00 98.44 224 ASP A C 1
ATOM 1894 O O . ASP A 1 224 ? -8.687 -9.987 12.069 1.00 98.44 224 ASP A O 1
ATOM 1898 N N . TYR A 1 225 ? -7.444 -8.343 11.147 1.00 98.50 225 TYR A N 1
ATOM 1899 C CA . TYR A 1 225 ? -6.704 -8.007 12.361 1.00 98.50 225 TYR A CA 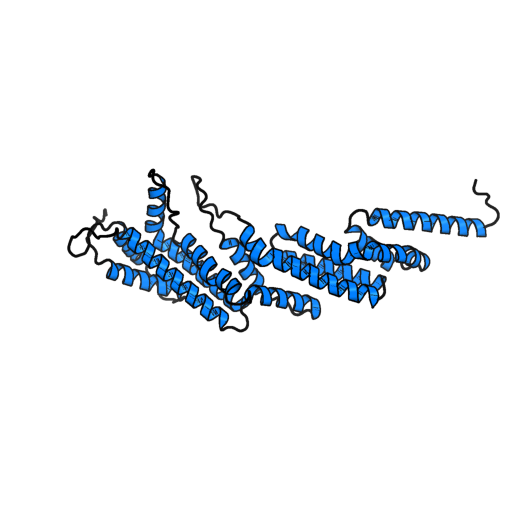1
ATOM 1900 C C . TYR A 1 225 ? -7.658 -7.503 13.449 1.00 98.50 225 TYR A C 1
ATOM 1902 O O . TYR A 1 225 ? -7.739 -8.093 14.529 1.00 98.50 225 TYR A O 1
ATOM 1910 N N . TYR A 1 226 ? -8.432 -6.449 13.160 1.00 98.44 226 TYR A N 1
ATOM 1911 C CA . TYR A 1 226 ? -9.282 -5.835 14.178 1.00 98.44 226 TYR A CA 1
ATOM 1912 C C . TYR A 1 226 ? -10.509 -6.665 14.518 1.00 98.44 226 TYR A C 1
ATOM 1914 O O . TYR A 1 226 ? -10.964 -6.565 15.648 1.00 98.44 226 TYR A O 1
ATOM 1922 N N . LYS A 1 227 ? -10.998 -7.527 13.618 1.00 98.44 227 LYS A N 1
ATOM 1923 C CA . LYS A 1 227 ? -12.027 -8.517 13.956 1.00 98.44 227 LYS A CA 1
ATOM 1924 C C . LYS A 1 227 ? -11.556 -9.448 15.076 1.00 98.44 227 LYS A C 1
ATOM 1926 O O . LYS A 1 227 ? -12.263 -9.640 16.058 1.00 98.44 227 LYS A O 1
ATOM 1931 N N . LYS A 1 228 ? -10.353 -10.016 14.931 1.00 98.06 228 LYS A N 1
ATOM 1932 C CA . LYS A 1 228 ? -9.773 -10.942 15.917 1.00 98.06 228 LYS A CA 1
ATOM 1933 C C . LYS A 1 228 ? -9.413 -10.228 17.216 1.00 98.06 228 LYS A C 1
ATOM 1935 O O . LYS A 1 228 ? -9.696 -10.736 18.299 1.00 98.06 228 LYS A O 1
ATOM 1940 N N . GLU A 1 229 ? -8.779 -9.061 17.111 1.00 97.81 229 GLU A N 1
ATOM 1941 C CA . GLU A 1 229 ? -8.372 -8.289 18.285 1.00 97.81 229 GLU A CA 1
ATOM 1942 C C . GLU A 1 229 ? -9.596 -7.829 19.084 1.00 97.81 229 GLU A C 1
ATOM 1944 O O . GLU A 1 229 ? -9.642 -8.039 20.293 1.00 97.81 229 GLU A O 1
ATOM 1949 N N . SER A 1 230 ? -10.610 -7.260 18.429 1.00 97.94 230 SER A N 1
ATOM 1950 C CA . SER A 1 230 ? -11.789 -6.739 19.120 1.00 97.94 230 SER A CA 1
ATOM 1951 C C . SER A 1 230 ? -12.596 -7.838 19.808 1.00 97.94 230 SER A C 1
ATOM 1953 O O . SER A 1 230 ? -13.001 -7.656 20.954 1.00 97.94 230 SER A O 1
ATOM 1955 N N . GLU A 1 231 ? -12.757 -8.997 19.162 1.00 97.94 231 GLU A N 1
ATOM 1956 C CA . GLU A 1 231 ? -13.448 -10.159 19.729 1.00 97.94 231 GLU A CA 1
ATOM 1957 C C . GLU A 1 231 ? -12.720 -10.709 20.963 1.00 97.94 231 GLU A C 1
ATOM 1959 O O . GLU A 1 231 ? -13.353 -11.073 21.956 1.00 97.94 231 GLU A O 1
ATOM 1964 N N . SER A 1 232 ? -11.387 -10.725 20.939 1.00 97.25 232 SER A N 1
ATOM 1965 C CA . SER A 1 232 ? -10.584 -11.112 22.098 1.00 97.25 232 SER A CA 1
ATOM 1966 C C . SER A 1 232 ? -10.697 -10.086 23.229 1.00 97.25 232 SER A C 1
ATOM 1968 O O . SER A 1 232 ? -10.991 -10.440 24.374 1.00 97.25 232 SER A O 1
ATOM 1970 N N . LEU A 1 233 ? -10.516 -8.796 22.924 1.00 96.94 233 LEU A N 1
ATOM 1971 C CA . LEU A 1 233 ? -10.496 -7.729 23.925 1.00 96.94 233 LEU A CA 1
ATOM 1972 C C . LEU A 1 233 ? -11.853 -7.549 24.606 1.00 96.94 233 LEU A C 1
ATOM 1974 O O . LEU A 1 233 ? -11.918 -7.533 25.830 1.00 96.94 233 LEU A O 1
ATOM 1978 N N . ILE A 1 234 ? -12.950 -7.490 23.849 1.00 96.38 234 ILE A N 1
ATOM 1979 C CA . ILE A 1 234 ? -14.282 -7.236 24.422 1.00 96.38 234 ILE A CA 1
ATOM 1980 C C . ILE A 1 234 ? -14.715 -8.305 25.441 1.00 96.38 234 ILE A C 1
ATOM 1982 O O . ILE A 1 234 ? -15.614 -8.065 26.242 1.00 96.38 234 ILE A O 1
ATOM 1986 N N . ASN A 1 235 ? -14.109 -9.496 25.387 1.00 95.44 235 ASN A N 1
ATOM 1987 C CA . ASN A 1 235 ? -14.399 -10.613 26.281 1.00 95.44 235 ASN A CA 1
ATOM 1988 C C . ASN A 1 235 ? -13.349 -10.793 27.394 1.00 95.44 235 ASN A C 1
ATOM 1990 O O . ASN A 1 235 ? -13.589 -11.564 28.319 1.00 95.44 235 ASN A O 1
ATOM 1994 N N . SER A 1 236 ? -12.192 -10.129 27.307 1.00 96.31 236 SER A N 1
ATOM 1995 C CA . SER A 1 236 ? -11.060 -10.334 28.228 1.00 96.31 236 SER A CA 1
ATOM 1996 C C . SER A 1 236 ? -10.746 -9.137 29.122 1.00 96.31 236 SER A C 1
ATOM 1998 O O . SER A 1 236 ? -10.151 -9.328 30.181 1.00 96.31 236 SER A O 1
ATOM 2000 N N . ILE A 1 237 ? -11.141 -7.926 28.727 1.00 97.62 237 ILE A N 1
ATOM 2001 C CA . ILE A 1 237 ? -10.894 -6.692 29.483 1.00 97.62 237 ILE A CA 1
ATOM 2002 C C . ILE A 1 237 ? -12.199 -5.958 29.799 1.00 97.62 237 ILE A C 1
ATOM 2004 O O . ILE A 1 237 ? -13.269 -6.307 29.294 1.00 97.62 237 ILE A O 1
ATOM 2008 N N . THR A 1 238 ? -12.121 -4.937 30.656 1.00 97.81 238 THR A N 1
ATOM 2009 C CA . THR A 1 238 ? -13.279 -4.088 30.957 1.00 97.81 238 THR A CA 1
ATOM 2010 C C . THR A 1 238 ? -13.686 -3.268 29.732 1.00 97.81 238 THR A C 1
ATOM 2012 O O . THR A 1 238 ? -12.886 -3.018 28.826 1.00 97.81 238 THR A O 1
ATOM 2015 N N . ILE A 1 239 ? -14.943 -2.824 29.697 1.00 98.00 239 ILE A N 1
ATOM 2016 C CA . ILE A 1 239 ? -15.460 -2.017 28.586 1.00 98.00 239 ILE A CA 1
ATOM 2017 C C . ILE A 1 239 ? -14.752 -0.657 28.525 1.00 98.00 239 ILE A C 1
ATOM 2019 O O . ILE A 1 239 ? -14.452 -0.159 27.445 1.00 98.00 239 ILE A O 1
ATOM 2023 N N . GLU A 1 240 ? -14.434 -0.077 29.674 1.00 97.19 240 GLU A N 1
ATOM 2024 C CA . GLU A 1 240 ? -13.683 1.168 29.823 1.00 97.19 240 GLU A CA 1
ATOM 2025 C C . GLU A 1 240 ? -12.287 1.046 29.196 1.00 97.19 240 GLU A C 1
ATOM 2027 O O . GLU A 1 240 ? -11.884 1.870 28.368 1.00 97.19 240 GLU A O 1
ATOM 2032 N N . GLU A 1 241 ? -11.576 -0.041 29.518 1.00 98.00 241 GLU A N 1
ATOM 2033 C CA . GLU A 1 241 ? -10.266 -0.325 28.937 1.00 98.00 241 GLU A CA 1
ATOM 2034 C C . GLU A 1 241 ? -10.375 -0.598 27.431 1.00 98.00 241 GLU A C 1
ATOM 2036 O O . GLU A 1 241 ? -9.565 -0.094 26.645 1.00 98.00 241 GLU A O 1
ATOM 2041 N N . TYR A 1 242 ? -11.409 -1.330 27.004 1.00 98.56 242 TYR A N 1
ATOM 2042 C CA . TYR A 1 242 ? -11.689 -1.576 25.591 1.00 98.56 242 TYR A CA 1
ATOM 2043 C C . TYR A 1 242 ? -11.876 -0.268 24.818 1.00 98.56 242 TYR A C 1
ATOM 2045 O O . TYR A 1 242 ? -11.268 -0.092 23.763 1.00 98.56 242 TYR A O 1
ATOM 2053 N N . VAL A 1 243 ? -12.662 0.676 25.346 1.00 98.25 243 VAL A N 1
ATOM 2054 C CA . VAL A 1 243 ? -12.913 1.979 24.711 1.00 98.25 243 VAL A CA 1
ATOM 2055 C C . VAL A 1 243 ? -11.611 2.759 24.527 1.00 98.25 243 VAL A C 1
ATOM 2057 O O . VAL A 1 243 ? -11.356 3.285 23.440 1.00 98.25 243 VAL A O 1
ATOM 2060 N N . SER A 1 244 ? -10.761 2.800 25.556 1.00 97.88 244 SER A N 1
ATOM 2061 C CA . SER A 1 244 ? -9.455 3.468 25.486 1.00 97.88 244 SER A CA 1
ATOM 2062 C C . SER A 1 244 ? -8.535 2.830 24.434 1.00 97.88 244 SER A C 1
ATOM 2064 O O . SER A 1 244 ? -7.930 3.526 23.604 1.00 97.88 244 SER A O 1
ATOM 2066 N N . ARG A 1 245 ? -8.487 1.489 24.386 1.00 97.56 245 ARG A N 1
ATOM 2067 C CA . ARG A 1 245 ? -7.724 0.754 23.365 1.00 97.56 245 ARG A CA 1
ATOM 2068 C C . ARG A 1 245 ? -8.279 0.989 21.961 1.00 97.56 245 ARG A C 1
ATOM 2070 O O . ARG A 1 245 ? -7.493 1.251 21.054 1.00 97.56 245 ARG A O 1
ATOM 2077 N N . ALA A 1 246 ? -9.598 0.968 21.776 1.00 98.12 246 ALA A N 1
ATOM 2078 C CA . ALA A 1 246 ? -10.240 1.203 20.485 1.00 98.12 246 ALA A CA 1
ATOM 2079 C C . ALA A 1 246 ? -9.933 2.609 19.941 1.00 98.12 246 ALA A C 1
ATOM 2081 O O . ALA A 1 246 ? -9.529 2.735 18.785 1.00 98.12 246 ALA A O 1
ATOM 2082 N N . LEU A 1 247 ? -10.029 3.652 20.776 1.00 97.81 247 LEU A N 1
ATOM 2083 C CA . LEU A 1 247 ? -9.635 5.018 20.401 1.00 97.81 247 LEU A CA 1
ATOM 2084 C C . LEU A 1 247 ? -8.168 5.084 19.955 1.00 97.81 247 LEU A C 1
ATOM 2086 O O . LEU A 1 247 ? -7.865 5.628 18.894 1.00 97.81 247 LEU A O 1
ATOM 2090 N N . THR A 1 248 ? -7.270 4.478 20.737 1.00 97.25 248 THR A N 1
ATOM 2091 C CA . THR A 1 248 ? -5.831 4.438 20.432 1.00 97.25 248 THR A CA 1
ATOM 2092 C C . THR A 1 248 ? -5.547 3.707 19.119 1.00 97.25 248 THR A C 1
ATOM 2094 O O . THR A 1 248 ? -4.725 4.156 18.321 1.00 97.25 248 THR A O 1
ATOM 2097 N N . ARG A 1 249 ? -6.217 2.574 18.877 1.00 97.31 249 ARG A N 1
ATOM 2098 C CA . ARG A 1 249 ? -6.067 1.794 17.642 1.00 97.31 249 ARG A CA 1
ATOM 2099 C C . ARG A 1 249 ? -6.539 2.578 16.422 1.00 97.31 249 ARG A C 1
ATOM 2101 O O . ARG A 1 249 ? -5.814 2.621 15.432 1.00 97.31 249 ARG A O 1
ATOM 2108 N N . ILE A 1 250 ? -7.695 3.239 16.509 1.00 97.62 250 ILE A N 1
ATOM 2109 C CA . ILE A 1 250 ? -8.232 4.056 15.413 1.00 97.62 250 ILE A CA 1
ATOM 2110 C C . ILE A 1 250 ? -7.274 5.200 15.069 1.00 97.62 250 ILE A C 1
ATOM 2112 O O . ILE A 1 250 ? -6.962 5.381 13.894 1.00 97.62 250 ILE A O 1
ATOM 2116 N N . ASP A 1 251 ? -6.775 5.942 16.062 1.00 96.62 251 ASP A N 1
ATOM 2117 C CA . ASP A 1 251 ? -5.838 7.043 15.804 1.00 96.62 251 ASP A CA 1
ATOM 2118 C C . ASP A 1 251 ? -4.548 6.540 15.140 1.00 96.62 251 ASP A C 1
ATOM 2120 O O . ASP A 1 251 ? -4.165 7.041 14.082 1.00 96.62 251 ASP A O 1
ATOM 2124 N N . LYS A 1 252 ? -3.937 5.475 15.678 1.00 96.50 252 LYS A N 1
ATOM 2125 C CA . LYS A 1 252 ? -2.736 4.864 15.086 1.00 96.50 252 LYS A CA 1
ATOM 2126 C C . LYS A 1 252 ? -2.962 4.411 13.643 1.00 96.50 252 LYS A C 1
ATOM 2128 O O . LYS A 1 252 ? -2.112 4.661 12.790 1.00 96.50 252 LYS A O 1
ATOM 2133 N N . GLU A 1 253 ? -4.102 3.788 13.345 1.00 96.62 253 GLU A N 1
ATOM 2134 C CA . GLU A 1 253 ? -4.415 3.347 11.982 1.00 96.62 253 GLU A CA 1
ATOM 2135 C C . GLU A 1 253 ? -4.604 4.532 11.025 1.00 96.62 253 GLU A C 1
ATOM 2137 O O . GLU A 1 253 ? -4.142 4.486 9.884 1.00 96.62 253 GLU A O 1
ATOM 2142 N N . VAL A 1 254 ? -5.225 5.622 11.491 1.00 94.50 254 VAL A N 1
ATOM 2143 C CA . VAL A 1 254 ? -5.384 6.855 10.707 1.00 94.50 254 VAL A CA 1
ATOM 2144 C C . VAL A 1 254 ? -4.031 7.498 10.412 1.00 94.50 254 VAL A C 1
ATOM 2146 O O . VAL A 1 254 ? -3.787 7.879 9.265 1.00 94.50 254 VAL A O 1
ATOM 2149 N N . GLN A 1 255 ? -3.136 7.598 11.400 1.00 95.19 255 GLN A N 1
ATOM 2150 C CA . GLN A 1 255 ? -1.794 8.146 11.176 1.00 95.19 255 GLN A CA 1
ATOM 2151 C C . GLN A 1 255 ? -0.989 7.275 10.205 1.00 95.19 255 GLN A C 1
ATOM 2153 O O . GLN A 1 255 ? -0.407 7.800 9.254 1.00 95.19 255 GLN A O 1
ATOM 2158 N N . ARG A 1 256 ? -1.028 5.945 10.366 1.00 95.19 256 ARG A N 1
ATOM 2159 C CA . ARG A 1 256 ? -0.361 5.014 9.443 1.00 95.19 256 ARG A CA 1
ATOM 2160 C C . ARG A 1 256 ? -0.913 5.127 8.027 1.00 95.19 256 ARG A C 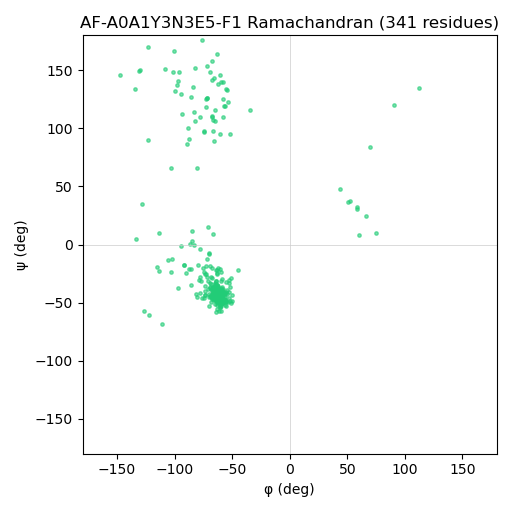1
ATOM 2162 O O . ARG A 1 256 ? -0.151 5.194 7.066 1.00 95.19 256 ARG A O 1
ATOM 2169 N N . CYS A 1 257 ? -2.235 5.202 7.886 1.00 95.44 257 CYS A N 1
ATOM 2170 C CA . CYS A 1 257 ? -2.879 5.367 6.589 1.00 95.44 257 CYS A CA 1
ATOM 2171 C C . CYS A 1 257 ? -2.455 6.674 5.908 1.00 95.44 257 CYS A C 1
ATOM 2173 O O . CYS A 1 257 ? -2.147 6.658 4.722 1.00 95.44 257 CYS A O 1
ATOM 2175 N N . ARG A 1 258 ? -2.355 7.783 6.650 1.00 94.38 258 ARG A N 1
ATOM 2176 C CA . ARG A 1 258 ? -1.866 9.065 6.111 1.00 94.38 258 ARG A CA 1
ATOM 2177 C C . ARG A 1 258 ? -0.409 9.020 5.663 1.00 94.38 258 ARG A C 1
ATOM 2179 O O . ARG A 1 258 ? -0.045 9.746 4.746 1.00 94.38 258 ARG A O 1
ATOM 2186 N N . TYR A 1 259 ? 0.409 8.203 6.320 1.00 92.44 259 TYR A N 1
ATOM 2187 C CA . TYR A 1 259 ? 1.818 8.042 5.981 1.00 92.44 259 TYR A CA 1
ATOM 2188 C C . TYR A 1 259 ? 2.026 7.150 4.746 1.00 92.44 259 TYR A C 1
ATOM 2190 O O . TYR A 1 259 ? 2.843 7.472 3.889 1.00 92.44 259 TYR A O 1
ATOM 2198 N N . LEU A 1 260 ? 1.275 6.048 4.633 1.00 92.62 260 LEU A N 1
ATOM 2199 C CA . LEU A 1 260 ? 1.489 5.037 3.589 1.00 92.62 260 LEU A CA 1
ATOM 2200 C C . LEU A 1 260 ? 0.571 5.190 2.368 1.00 92.62 260 LEU A C 1
ATOM 2202 O O . LEU A 1 260 ? 0.969 4.885 1.248 1.00 92.62 260 LEU A O 1
ATOM 2206 N N . CYS A 1 261 ? -0.687 5.579 2.570 1.00 92.75 261 CYS A N 1
ATOM 2207 C CA . CYS A 1 261 ? -1.746 5.413 1.575 1.00 92.75 261 CYS A CA 1
ATOM 2208 C C . CYS A 1 261 ? -2.042 6.697 0.798 1.00 92.75 261 CYS A C 1
ATOM 2210 O O . CYS A 1 261 ? -1.690 7.806 1.197 1.00 92.75 261 CYS A O 1
ATOM 2212 N N . LYS A 1 262 ? -2.793 6.556 -0.298 1.00 91.06 262 LYS A N 1
ATOM 2213 C CA . LYS A 1 262 ? -3.394 7.710 -0.969 1.00 91.06 262 LYS A CA 1
ATOM 2214 C C . LYS A 1 262 ? -4.542 8.297 -0.143 1.00 91.06 262 LYS A C 1
ATOM 2216 O O . LYS A 1 262 ? -5.257 7.540 0.516 1.00 91.06 262 LYS A O 1
ATOM 2221 N N . PRO A 1 263 ? -4.842 9.601 -0.301 1.00 92.50 263 PRO A N 1
ATOM 2222 C CA . PRO A 1 263 ? -6.014 10.227 0.315 1.00 92.50 263 PRO A CA 1
ATOM 2223 C C . PRO A 1 263 ? -7.345 9.517 0.036 1.00 92.50 263 PRO A C 1
ATOM 2225 O O . PRO A 1 263 ? -8.233 9.512 0.885 1.00 92.50 263 PRO A O 1
ATOM 2228 N N . THR A 1 264 ? -7.478 8.865 -1.123 1.00 91.88 264 THR A N 1
ATOM 2229 C CA . THR A 1 264 ? -8.665 8.081 -1.509 1.00 91.88 264 THR A CA 1
ATOM 2230 C C . THR A 1 264 ? -8.938 6.882 -0.594 1.00 91.88 264 THR A C 1
ATOM 2232 O O . THR A 1 264 ? -10.070 6.402 -0.541 1.00 91.88 264 THR A O 1
ATOM 2235 N N . SER A 1 265 ? -7.930 6.418 0.146 1.00 94.81 265 SER A N 1
ATOM 2236 C CA . SER A 1 265 ? -8.017 5.265 1.048 1.00 94.81 265 SER A CA 1
ATOM 2237 C C . SER A 1 265 ? -8.393 5.647 2.477 1.00 94.81 265 SER A C 1
ATOM 2239 O O . SER A 1 265 ? -8.837 4.790 3.239 1.00 94.81 265 SER A O 1
ATOM 2241 N N . TYR A 1 266 ? -8.250 6.923 2.855 1.00 94.94 266 TYR A N 1
ATOM 2242 C CA . TYR A 1 266 ? -8.358 7.362 4.252 1.00 94.94 266 TYR A CA 1
ATOM 2243 C C . TYR A 1 266 ? -9.729 7.042 4.841 1.00 94.94 266 TYR A C 1
ATOM 2245 O O . TYR A 1 266 ? -9.826 6.454 5.918 1.00 94.94 266 TYR A O 1
ATOM 2253 N N . GLN A 1 267 ? -10.794 7.368 4.105 1.00 95.88 267 GLN A N 1
ATOM 2254 C CA . GLN A 1 267 ? -12.152 7.095 4.561 1.00 95.88 267 GLN A CA 1
ATOM 2255 C C . GLN A 1 267 ? -12.433 5.588 4.633 1.00 95.88 267 GLN A C 1
ATOM 2257 O O . GLN A 1 267 ? -13.025 5.128 5.604 1.00 95.88 267 GLN A O 1
ATOM 2262 N N . LYS A 1 268 ? -11.929 4.807 3.666 1.00 97.44 268 LYS A N 1
ATOM 2263 C CA . LYS A 1 268 ? -12.109 3.348 3.628 1.00 97.44 268 LYS A CA 1
ATOM 2264 C C . LYS A 1 268 ? -11.472 2.669 4.845 1.00 97.44 268 LYS A C 1
ATOM 2266 O O . LYS A 1 268 ? -12.097 1.806 5.452 1.00 97.44 268 LYS A O 1
ATOM 2271 N N . VAL A 1 269 ? -10.262 3.082 5.234 1.00 97.69 269 VAL A N 1
ATOM 2272 C CA . VAL A 1 269 ? -9.579 2.567 6.436 1.00 97.69 269 VAL A CA 1
ATOM 2273 C C . VAL A 1 269 ? -10.364 2.907 7.697 1.00 97.69 269 VAL A C 1
ATOM 2275 O O . VAL A 1 269 ? -10.632 2.024 8.510 1.00 97.69 269 VAL A O 1
ATOM 2278 N N . ILE A 1 270 ? -10.788 4.167 7.828 1.00 96.44 270 ILE A N 1
ATOM 2279 C CA . ILE A 1 270 ? -11.602 4.622 8.959 1.00 96.44 270 ILE A CA 1
ATOM 2280 C C . ILE A 1 270 ? -12.881 3.787 9.076 1.00 96.44 270 ILE A C 1
ATOM 2282 O O . ILE A 1 270 ? -13.237 3.367 10.175 1.00 96.44 270 ILE A O 1
ATOM 2286 N N . ASP A 1 271 ? -13.567 3.527 7.966 1.00 97.69 271 ASP A N 1
ATOM 2287 C CA . ASP A 1 271 ? -14.829 2.789 7.977 1.00 97.69 271 ASP A CA 1
ATOM 2288 C C . ASP A 1 271 ? -14.639 1.312 8.338 1.00 97.69 271 ASP A C 1
ATOM 2290 O O . ASP A 1 271 ? -15.428 0.774 9.115 1.00 97.69 271 ASP A O 1
ATOM 2294 N N . VAL A 1 272 ? -13.554 0.673 7.886 1.00 98.12 272 VAL A N 1
ATOM 2295 C CA . VAL A 1 272 ? -13.215 -0.690 8.328 1.00 98.12 272 VAL A CA 1
ATOM 2296 C C . VAL A 1 272 ? -12.924 -0.722 9.833 1.00 98.12 272 VAL A C 1
ATOM 2298 O O . VAL A 1 272 ? -13.442 -1.596 10.528 1.00 98.12 272 VAL A O 1
ATOM 2301 N N . CYS A 1 273 ? -12.159 0.236 10.365 1.00 97.94 273 CYS A N 1
ATOM 2302 C CA . CYS A 1 273 ? -11.897 0.317 11.805 1.00 97.94 273 CYS A CA 1
ATOM 2303 C C . CYS A 1 273 ? -13.178 0.552 12.616 1.00 97.94 273 CYS A C 1
ATOM 2305 O O . CYS A 1 273 ? -13.388 -0.122 13.622 1.00 97.94 273 CYS A O 1
ATOM 2307 N N . LYS A 1 274 ? -14.056 1.465 12.175 1.00 97.31 274 LYS A N 1
ATOM 2308 C CA . LYS A 1 274 ? -15.364 1.710 12.810 1.00 97.31 274 LYS A CA 1
ATOM 2309 C C . LYS A 1 274 ? -16.197 0.439 12.890 1.00 97.31 274 LYS A C 1
ATOM 2311 O O . LYS A 1 274 ? -16.763 0.153 13.943 1.00 97.31 274 LYS A O 1
ATOM 2316 N N . GLU A 1 275 ? -16.264 -0.303 11.788 1.00 98.06 275 GLU A N 1
ATOM 2317 C CA . GLU A 1 275 ? -17.038 -1.537 11.707 1.00 98.06 275 GLU A CA 1
ATOM 2318 C C . GLU A 1 275 ? -16.546 -2.557 12.741 1.00 98.06 275 GLU A C 1
ATOM 2320 O O . GLU A 1 275 ? -17.330 -3.025 13.567 1.00 98.06 275 GLU A O 1
ATOM 2325 N N . GLN A 1 276 ? -15.236 -2.840 12.744 1.00 98.25 276 GLN A N 1
ATOM 2326 C CA . GLN A 1 276 ? -14.659 -3.904 13.573 1.00 98.25 276 GLN A CA 1
ATOM 2327 C C . GLN A 1 276 ? -14.476 -3.527 15.050 1.00 98.25 276 GLN A C 1
ATOM 2329 O O . GLN A 1 276 ? -14.475 -4.417 15.897 1.00 98.25 276 GLN A O 1
ATOM 2334 N N . LEU A 1 277 ? -14.287 -2.243 15.379 1.00 98.06 277 LEU A N 1
ATOM 2335 C CA . LEU A 1 277 ? -13.993 -1.798 16.751 1.00 98.06 277 LEU A CA 1
ATOM 2336 C C . LEU A 1 277 ? -15.195 -1.172 17.468 1.00 98.06 277 LEU A C 1
ATOM 2338 O O . LEU A 1 277 ? -15.216 -1.157 18.698 1.00 98.06 277 LEU A O 1
ATOM 2342 N N . ILE A 1 278 ? -16.183 -0.640 16.742 1.00 97.81 278 ILE A N 1
ATOM 2343 C CA . ILE A 1 278 ? -17.279 0.137 17.344 1.00 97.81 278 ILE A CA 1
ATOM 2344 C C . ILE A 1 278 ? -18.636 -0.475 17.017 1.00 97.81 278 ILE A C 1
ATOM 2346 O O . ILE A 1 278 ? -19.371 -0.847 17.929 1.00 97.81 278 ILE A O 1
ATOM 2350 N N . ILE A 1 279 ? -18.984 -0.568 15.730 1.00 97.38 279 ILE A N 1
ATOM 2351 C CA . ILE A 1 279 ? -20.347 -0.909 15.290 1.00 97.38 279 ILE A CA 1
ATOM 2352 C C . ILE A 1 279 ? -20.743 -2.297 15.795 1.00 97.38 279 ILE A C 1
ATOM 2354 O O . ILE A 1 279 ? -21.814 -2.443 16.385 1.00 97.38 279 ILE A O 1
ATOM 2358 N N . GLN A 1 280 ? -19.847 -3.279 15.666 1.00 96.06 280 GLN A N 1
ATOM 2359 C CA . GLN A 1 280 ? -20.085 -4.654 16.107 1.00 96.06 280 GLN A CA 1
ATOM 2360 C C . GLN A 1 280 ? -20.407 -4.781 17.608 1.00 96.06 280 GLN A C 1
ATOM 2362 O O . GLN A 1 280 ? -21.154 -5.676 18.003 1.00 96.06 280 GLN A O 1
ATOM 2367 N N . TYR A 1 281 ? -19.889 -3.880 18.449 1.00 96.94 281 TYR A N 1
ATOM 2368 C CA . TYR A 1 281 ? -20.051 -3.934 19.908 1.00 96.94 281 TYR A CA 1
ATOM 2369 C C . TYR A 1 281 ? -20.883 -2.785 20.469 1.00 96.94 281 TYR A C 1
ATOM 2371 O O . TYR A 1 281 ? -20.976 -2.641 21.688 1.00 96.94 281 TYR A O 1
ATOM 2379 N N . LYS A 1 282 ? -21.527 -1.991 19.602 1.00 96.44 282 LYS A N 1
ATOM 2380 C CA . LYS A 1 282 ? -22.255 -0.775 19.981 1.00 96.44 282 LYS A CA 1
ATOM 2381 C C . LYS A 1 282 ? -23.221 -1.010 21.142 1.00 96.44 282 LYS A C 1
ATOM 2383 O O . LYS A 1 282 ? -23.241 -0.205 22.063 1.00 96.44 282 LYS A O 1
ATOM 2388 N N . GLN A 1 283 ? -23.972 -2.113 21.135 1.00 96.12 283 GLN A N 1
ATOM 2389 C CA . GLN A 1 283 ? -24.919 -2.404 22.215 1.00 96.12 283 GLN A CA 1
ATOM 2390 C C . GLN A 1 283 ? -24.218 -2.625 23.563 1.00 96.12 283 GLN A C 1
ATOM 2392 O O . GLN A 1 283 ? -24.566 -1.960 24.528 1.00 96.12 283 GLN A O 1
ATOM 2397 N N . LYS A 1 284 ? -23.165 -3.456 23.616 1.00 96.50 284 LYS A N 1
ATOM 2398 C CA . LYS A 1 284 ? -22.385 -3.686 24.848 1.00 96.50 284 LYS A CA 1
ATOM 2399 C C . LYS A 1 284 ? -21.788 -2.387 25.405 1.00 96.50 284 LYS A C 1
ATOM 2401 O O . LYS A 1 284 ? -21.733 -2.197 26.615 1.00 96.50 284 LYS A O 1
ATOM 2406 N N . LEU A 1 285 ? -21.333 -1.502 24.514 1.00 97.19 285 LEU A N 1
ATOM 2407 C CA . LEU A 1 285 ? -20.806 -0.187 24.882 1.00 97.19 285 LEU A CA 1
ATOM 2408 C C . LEU A 1 285 ? -21.892 0.702 25.509 1.00 97.19 285 LEU A C 1
ATOM 2410 O O . LEU A 1 285 ? -21.653 1.334 26.536 1.00 97.19 285 LEU A O 1
ATOM 2414 N N . LEU A 1 286 ? -23.087 0.726 24.912 1.00 96.69 286 LEU A N 1
ATOM 2415 C CA . LEU A 1 286 ? -24.233 1.484 25.418 1.00 96.69 286 LEU A CA 1
ATOM 2416 C C . LEU A 1 286 ? -24.732 0.942 26.764 1.00 96.69 286 LEU A C 1
ATOM 2418 O O . LEU A 1 286 ? -24.972 1.734 27.671 1.00 96.69 286 LEU A O 1
ATOM 2422 N N . ASP A 1 287 ? -24.812 -0.381 26.921 1.00 96.44 287 ASP A N 1
ATOM 2423 C CA . ASP A 1 287 ? -25.277 -1.032 28.153 1.00 96.44 287 ASP A CA 1
ATOM 2424 C C . ASP A 1 287 ? -24.406 -0.664 29.368 1.00 96.44 287 ASP A C 1
ATOM 2426 O O . ASP A 1 287 ? -24.902 -0.555 30.488 1.00 96.44 287 ASP A O 1
ATOM 2430 N N . LYS A 1 288 ? -23.106 -0.412 29.154 1.00 96.88 288 LYS A N 1
ATOM 2431 C CA . LYS A 1 288 ? -22.179 0.013 30.214 1.00 96.88 288 LYS A CA 1
ATOM 2432 C C . LYS A 1 288 ? -22.372 1.476 30.637 1.00 96.88 288 LYS A C 1
ATOM 2434 O O . LYS A 1 288 ? -21.992 1.851 31.744 1.00 96.88 288 LYS A O 1
ATOM 2439 N N . PHE A 1 289 ? -22.937 2.325 29.781 1.00 96.88 289 PHE A N 1
ATOM 2440 C CA . PHE A 1 289 ? -22.890 3.778 29.965 1.00 96.88 289 PHE A CA 1
ATOM 2441 C C . PHE A 1 289 ? -23.641 4.271 31.215 1.00 96.88 289 PHE A C 1
ATOM 2443 O O . PHE A 1 289 ? -23.121 5.120 31.939 1.00 96.88 289 PHE A O 1
ATOM 2450 N N . GLU A 1 290 ? -24.818 3.712 31.522 1.00 95.56 290 GLU A N 1
ATOM 2451 C CA . GLU A 1 290 ? -25.587 4.078 32.729 1.00 95.56 290 GLU A CA 1
ATOM 2452 C C . GLU A 1 290 ? -24.833 3.718 34.026 1.00 95.56 290 GLU A C 1
ATOM 2454 O O . GLU A 1 290 ? -24.891 4.455 35.017 1.00 95.56 290 GLU A O 1
ATOM 2459 N N . GLU A 1 291 ? -24.064 2.625 34.015 1.00 96.88 291 GLU A N 1
ATOM 2460 C CA . GLU A 1 291 ? -23.221 2.220 35.144 1.00 96.88 291 GLU A CA 1
ATOM 2461 C C . GLU A 1 291 ? -22.099 3.239 35.393 1.00 96.88 291 GLU A C 1
ATOM 2463 O O . GLU A 1 291 ? -21.899 3.672 36.529 1.00 96.88 291 GLU A O 1
ATOM 2468 N N . LEU A 1 292 ? -21.425 3.697 34.331 1.00 97.00 292 LEU A N 1
ATOM 2469 C CA . LEU A 1 292 ? -20.370 4.714 34.434 1.00 97.00 292 LEU A CA 1
ATOM 2470 C C . LEU A 1 292 ? -20.903 6.024 35.026 1.00 97.00 292 LEU A C 1
ATOM 2472 O O . LEU A 1 292 ? -20.255 6.629 35.886 1.00 97.00 292 LEU A O 1
ATOM 2476 N N . LEU A 1 293 ? -22.102 6.444 34.608 1.00 96.25 293 LEU A N 1
ATOM 2477 C CA . LEU A 1 293 ? -22.780 7.625 35.150 1.00 96.25 293 LEU A CA 1
ATOM 2478 C C . LEU A 1 293 ? -23.098 7.456 36.640 1.00 96.25 293 LEU A C 1
ATOM 2480 O O . LEU A 1 293 ? -22.819 8.354 37.440 1.00 96.25 293 LEU A O 1
ATOM 2484 N N . SER A 1 294 ? -23.629 6.292 37.017 1.00 95.44 294 SER A N 1
ATOM 2485 C CA . SER A 1 294 ? -23.973 5.954 38.404 1.00 95.44 294 SER A CA 1
ATOM 2486 C C . SER A 1 294 ? -22.746 5.957 39.319 1.00 95.44 294 SER A C 1
ATOM 2488 O O . SER A 1 294 ? -22.801 6.463 40.444 1.00 95.44 294 SER A O 1
ATOM 2490 N N . ASN A 1 295 ? -21.619 5.460 38.809 1.00 96.50 295 ASN A N 1
ATOM 2491 C CA . ASN A 1 295 ? -20.340 5.396 39.514 1.00 96.50 295 ASN A CA 1
ATOM 2492 C C . ASN A 1 295 ? -19.535 6.703 39.443 1.00 96.50 295 ASN A C 1
ATOM 2494 O O . ASN A 1 295 ? -18.451 6.782 40.020 1.00 96.50 295 ASN A O 1
ATOM 2498 N N . LYS A 1 296 ? -20.050 7.742 38.767 1.00 95.19 296 LYS A N 1
ATOM 2499 C CA . LYS A 1 296 ? -19.371 9.035 38.559 1.00 95.19 296 LYS A CA 1
ATOM 2500 C C . LYS A 1 296 ? -18.022 8.903 37.833 1.00 95.19 296 LYS A C 1
ATOM 2502 O O . LYS A 1 296 ? -17.120 9.717 38.034 1.00 95.19 296 LYS A O 1
ATOM 2507 N N . GLN A 1 297 ? -17.889 7.901 36.964 1.00 96.69 297 GLN A N 1
ATOM 2508 C CA . GLN A 1 297 ? -16.714 7.661 36.118 1.00 96.69 297 GLN A CA 1
ATOM 2509 C C . GLN A 1 297 ? -16.746 8.570 34.876 1.00 96.69 297 GLN A C 1
ATOM 2511 O O . GLN A 1 297 ? -16.926 8.126 33.741 1.00 96.69 297 GLN A O 1
ATOM 2516 N N . TYR A 1 298 ? -16.624 9.885 35.080 1.00 94.88 298 TYR A N 1
ATOM 2517 C CA . TYR A 1 298 ? -16.829 10.873 34.010 1.00 94.88 298 TYR A CA 1
ATOM 2518 C C . TYR A 1 298 ? -15.755 10.849 32.913 1.00 94.88 298 TYR A C 1
ATOM 2520 O O . TYR A 1 298 ? -16.040 11.198 31.764 1.00 94.88 298 TYR A O 1
ATOM 2528 N N . GLU A 1 299 ? -14.533 10.426 33.238 1.00 96.81 299 GLU A N 1
ATOM 2529 C CA . GLU A 1 299 ? -13.472 10.243 32.243 1.00 96.81 299 GLU A CA 1
ATOM 2530 C C . GLU A 1 299 ? -13.828 9.116 31.264 1.00 96.81 299 GLU A C 1
ATOM 2532 O O . GLU A 1 299 ? -13.799 9.317 30.047 1.00 96.81 299 GLU A O 1
ATOM 2537 N N . ASP A 1 300 ? -14.293 7.978 31.782 1.00 97.56 300 ASP A N 1
ATOM 2538 C CA . ASP A 1 300 ? -14.757 6.851 30.970 1.00 97.56 300 ASP A CA 1
ATOM 2539 C C . ASP A 1 300 ? -15.998 7.223 30.149 1.00 97.56 300 ASP A C 1
ATOM 2541 O O . ASP A 1 300 ? -16.083 6.891 28.966 1.00 97.56 300 ASP A O 1
ATOM 2545 N N . CYS A 1 301 ? -16.920 8.011 30.718 1.00 97.12 301 CYS A N 1
ATOM 2546 C CA . CYS A 1 301 ? -18.052 8.575 29.973 1.00 97.12 301 CYS A CA 1
ATOM 2547 C C . CYS A 1 301 ? -17.584 9.453 28.800 1.00 97.12 301 CYS A C 1
ATOM 2549 O O . CYS A 1 301 ? -18.140 9.387 27.702 1.00 97.12 301 CYS A O 1
ATOM 2551 N N . THR A 1 302 ? -16.543 10.261 29.014 1.00 97.38 302 THR A N 1
ATOM 2552 C CA . THR A 1 302 ? -15.959 11.124 27.978 1.00 97.38 302 THR A CA 1
ATOM 2553 C C . THR A 1 302 ? -15.312 10.294 26.872 1.00 97.38 302 THR A C 1
ATOM 2555 O O . THR A 1 302 ? -15.467 10.608 25.690 1.00 97.38 302 THR A O 1
ATOM 2558 N N . ASN A 1 303 ? -14.613 9.216 27.227 1.00 97.75 303 ASN A N 1
ATOM 2559 C CA . ASN A 1 303 ? -14.018 8.299 26.257 1.00 97.75 303 ASN A CA 1
ATOM 2560 C C . ASN A 1 303 ? -15.095 7.538 25.469 1.00 97.75 303 ASN A C 1
ATOM 2562 O O . ASN A 1 303 ? -14.987 7.426 24.246 1.00 97.75 303 ASN A O 1
ATOM 2566 N N . MET A 1 304 ? -16.175 7.114 26.131 1.00 97.75 304 MET A N 1
ATOM 2567 C CA . MET A 1 304 ? -17.333 6.495 25.482 1.00 97.75 304 MET A CA 1
ATOM 2568 C C . MET A 1 304 ? -17.985 7.449 24.472 1.00 97.75 304 MET A C 1
ATOM 2570 O O . MET A 1 304 ? -18.245 7.063 23.331 1.00 97.75 304 MET A O 1
ATOM 2574 N N . TYR A 1 305 ? -18.176 8.716 24.856 1.00 97.44 305 TYR A N 1
ATOM 2575 C CA . TYR A 1 305 ? -18.668 9.763 23.959 1.00 97.44 305 TYR A CA 1
ATOM 2576 C C . TYR A 1 305 ? -17.749 9.956 22.752 1.00 97.44 305 TYR A C 1
ATOM 2578 O O . TYR A 1 305 ? -18.223 9.921 21.617 1.00 97.44 305 TYR A O 1
ATOM 2586 N N . LYS A 1 306 ? -16.434 10.105 22.970 1.00 97.69 306 LYS A N 1
ATOM 2587 C CA . LYS A 1 306 ? -15.453 10.240 21.880 1.00 97.69 306 LYS A CA 1
ATOM 2588 C C . LYS A 1 306 ? -15.554 9.072 20.904 1.00 97.69 306 LYS A C 1
ATOM 2590 O O . LYS A 1 306 ? -15.651 9.312 19.705 1.00 97.69 306 LYS A O 1
ATOM 2595 N N . LEU A 1 307 ? -15.586 7.835 21.401 1.00 97.75 307 LEU A N 1
AT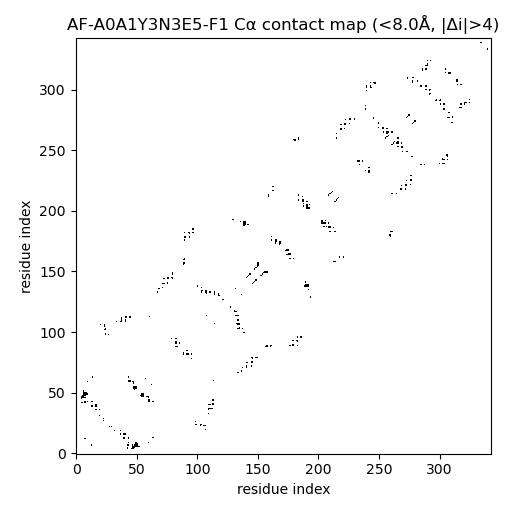OM 2596 C CA . LEU A 1 307 ? -15.642 6.642 20.556 1.00 97.75 307 LEU A CA 1
ATOM 2597 C C . LEU A 1 307 ? -16.949 6.580 19.756 1.00 97.75 307 LEU A C 1
ATOM 2599 O O . LEU A 1 307 ? -16.919 6.448 18.535 1.00 97.75 307 LEU A O 1
ATOM 2603 N N . LEU A 1 308 ? -18.101 6.731 20.412 1.00 97.12 308 LEU A N 1
ATOM 2604 C CA . LEU A 1 308 ? -19.400 6.642 19.739 1.00 97.12 308 LEU A CA 1
ATOM 2605 C C . LEU A 1 308 ? -19.707 7.860 18.856 1.00 97.12 308 LEU A C 1
ATOM 2607 O O . LEU A 1 308 ? -20.511 7.737 17.935 1.00 97.12 308 LEU A O 1
ATOM 2611 N N . SER A 1 309 ? -19.032 8.999 19.049 1.00 96.31 309 SER A N 1
ATOM 2612 C CA . SER A 1 309 ? -19.123 10.153 18.140 1.00 96.31 309 SER A CA 1
ATOM 2613 C C . SER A 1 309 ? -18.609 9.863 16.728 1.00 96.31 309 SER A C 1
ATOM 2615 O O . SER A 1 309 ? -19.011 10.524 15.773 1.00 96.31 309 SER A O 1
ATOM 2617 N N . ILE A 1 310 ? -17.755 8.844 16.582 1.00 94.75 310 ILE A N 1
ATOM 2618 C CA . ILE A 1 310 ? -17.152 8.453 15.303 1.00 94.75 310 ILE A CA 1
ATOM 2619 C C . ILE A 1 310 ? -18.186 7.768 14.389 1.00 94.75 310 ILE A C 1
ATOM 2621 O O . ILE A 1 310 ? -18.040 7.785 13.163 1.00 94.75 310 ILE A O 1
ATOM 2625 N N . VAL A 1 311 ? -19.234 7.160 14.957 1.00 94.50 311 VAL A N 1
ATOM 2626 C CA . VAL A 1 311 ? -20.247 6.398 14.214 1.00 94.50 311 VAL A CA 1
ATOM 2627 C C . VAL A 1 311 ? -21.586 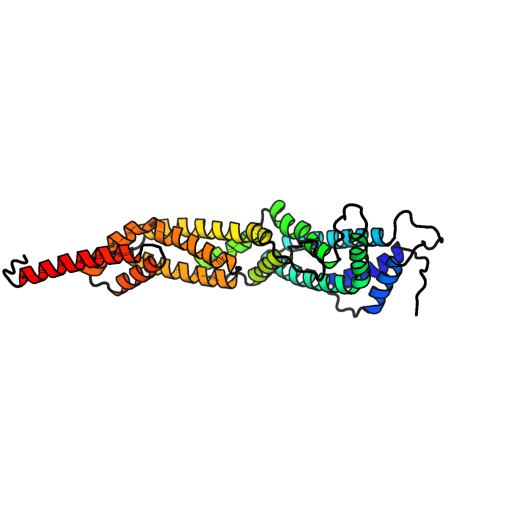7.123 14.161 1.00 94.50 311 VAL A C 1
ATOM 2629 O O .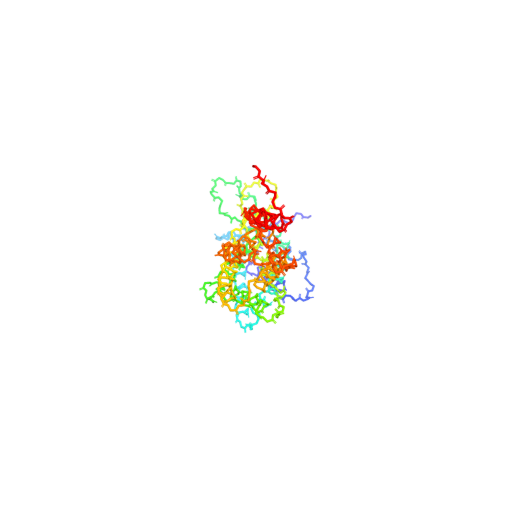 VAL A 1 311 ? -21.974 7.864 15.066 1.00 94.50 311 VAL A O 1
ATOM 2632 N N . LYS A 1 312 ? -22.337 6.866 13.089 1.00 90.69 312 LYS A N 1
ATOM 2633 C CA . LYS A 1 312 ? -23.680 7.419 12.922 1.00 90.69 312 LYS A CA 1
ATOM 2634 C C . LYS A 1 312 ? -24.595 6.964 14.068 1.00 90.69 312 LYS A C 1
ATOM 2636 O O . LYS A 1 312 ? -24.530 5.821 14.527 1.00 90.69 312 LYS A O 1
ATOM 2641 N N . ASP A 1 313 ? -25.429 7.884 14.544 1.00 90.75 313 ASP A N 1
ATOM 2642 C CA . ASP A 1 313 ? -26.401 7.674 15.624 1.00 90.75 313 ASP A CA 1
ATOM 2643 C C . ASP A 1 313 ? -25.791 7.253 16.978 1.00 90.75 313 ASP A C 1
ATOM 2645 O O . ASP A 1 313 ? -26.528 6.899 17.899 1.00 90.75 313 ASP A O 1
ATOM 2649 N N . GLY A 1 314 ? -24.461 7.276 17.138 1.00 93.12 314 GLY A N 1
ATOM 2650 C CA . GLY A 1 314 ? -23.806 6.945 18.407 1.00 93.12 314 GLY A CA 1
ATOM 2651 C C . GLY A 1 314 ? -24.101 7.977 19.496 1.00 93.12 314 GLY A C 1
ATOM 2652 O O . GLY A 1 314 ? -24.523 7.610 20.589 1.00 93.12 314 GLY A O 1
ATOM 2653 N N . ILE A 1 315 ? -23.988 9.267 19.164 1.00 94.12 315 ILE A N 1
ATOM 2654 C CA . ILE A 1 315 ? -24.276 10.375 20.093 1.00 94.12 315 ILE A CA 1
ATOM 2655 C C . ILE A 1 315 ? -25.746 10.375 20.515 1.00 94.12 315 ILE A C 1
ATOM 2657 O O . ILE A 1 315 ? -26.032 10.467 21.703 1.00 94.12 315 ILE A O 1
ATOM 2661 N N . ASN A 1 316 ? -26.673 10.217 19.566 1.00 95.19 316 ASN A N 1
ATOM 2662 C CA . ASN A 1 316 ? -28.109 10.185 19.865 1.00 95.19 316 ASN A CA 1
ATOM 2663 C C . ASN A 1 316 ? -28.461 9.035 20.823 1.00 95.19 316 ASN A C 1
ATOM 2665 O O . ASN A 1 316 ? -29.283 9.210 21.716 1.00 95.19 316 ASN A O 1
ATOM 2669 N N . SER A 1 317 ? -27.797 7.882 20.672 1.00 95.44 317 SER A N 1
ATOM 2670 C CA . SER A 1 317 ? -27.988 6.734 21.568 1.00 95.44 317 SER A CA 1
ATOM 2671 C C . SER A 1 317 ? -27.509 7.046 22.992 1.00 95.44 317 SER A C 1
ATOM 2673 O O . SER A 1 317 ? -28.218 6.767 23.953 1.00 95.44 317 SER A O 1
ATOM 2675 N N . LEU A 1 318 ? -26.334 7.673 23.135 1.00 95.69 318 LEU A N 1
ATOM 2676 C CA . LEU A 1 318 ? -25.821 8.103 24.442 1.00 95.69 318 LEU A CA 1
ATOM 2677 C C . LEU A 1 318 ? -26.694 9.184 25.085 1.00 95.69 318 LEU A C 1
ATOM 2679 O O . LEU A 1 318 ? -26.929 9.140 26.290 1.00 95.69 318 LEU A O 1
ATOM 2683 N N . ALA A 1 319 ? -27.180 10.138 24.291 1.00 96.06 319 ALA A N 1
ATOM 2684 C CA . ALA A 1 319 ? -28.036 11.218 24.765 1.00 96.06 319 ALA A CA 1
ATOM 2685 C C . ALA A 1 319 ? -29.342 10.679 25.364 1.00 96.06 319 ALA A C 1
ATOM 2687 O O . ALA A 1 319 ? -29.718 11.106 26.450 1.00 96.06 319 ALA A O 1
ATOM 2688 N N . ALA A 1 320 ? -29.973 9.695 24.713 1.00 96.69 320 ALA A N 1
ATOM 2689 C CA . ALA A 1 320 ? -31.185 9.056 25.223 1.00 96.69 320 ALA A CA 1
ATOM 2690 C C . ALA A 1 320 ? -30.954 8.350 26.573 1.00 96.69 320 ALA A C 1
ATOM 2692 O O . ALA A 1 320 ? -31.755 8.500 27.493 1.00 96.69 320 ALA A O 1
ATOM 2693 N N . ILE A 1 321 ? -29.835 7.628 26.722 1.00 96.31 321 ILE A N 1
ATOM 2694 C CA . ILE A 1 321 ? -29.476 6.972 27.994 1.00 96.31 321 ILE A CA 1
ATOM 2695 C C . ILE A 1 321 ? -29.208 8.017 29.083 1.00 96.31 321 ILE A C 1
ATOM 2697 O O . ILE A 1 321 ? -29.647 7.864 30.220 1.00 96.31 321 ILE A O 1
ATOM 2701 N N . TYR A 1 322 ? -28.505 9.098 28.741 1.00 96.31 322 TYR A N 1
ATOM 2702 C CA . TYR A 1 322 ? -28.213 10.175 29.682 1.00 96.31 322 TYR A CA 1
ATOM 2703 C C . TYR A 1 322 ? -29.484 10.907 30.143 1.00 96.31 322 TYR A C 1
ATOM 2705 O O . TYR A 1 322 ? -29.637 11.178 31.333 1.00 96.31 322 TYR A O 1
ATOM 2713 N N . GLU A 1 323 ? -30.409 11.201 29.226 1.00 97.06 323 GLU A N 1
ATOM 2714 C CA . GLU A 1 323 ? -31.701 11.831 29.524 1.00 97.06 323 GLU A CA 1
ATOM 2715 C C . GLU A 1 323 ? -32.537 10.982 30.491 1.00 97.06 323 GLU A C 1
ATOM 2717 O O . GLU A 1 323 ? -33.022 11.487 31.510 1.00 97.06 323 GLU A O 1
ATOM 2722 N N . ASP A 1 324 ? -32.650 9.682 30.216 1.00 96.62 324 ASP A N 1
ATOM 2723 C CA . ASP A 1 324 ? -33.354 8.736 31.081 1.00 96.62 324 ASP A CA 1
ATOM 2724 C C . ASP A 1 324 ? -32.685 8.625 32.464 1.00 96.62 324 ASP A C 1
ATOM 2726 O O . ASP A 1 324 ? -33.355 8.728 33.497 1.00 96.62 324 ASP A O 1
ATOM 2730 N N . TYR A 1 325 ? -31.351 8.529 32.509 1.00 96.00 325 TYR A N 1
ATOM 2731 C CA . TYR A 1 325 ? -30.588 8.498 33.759 1.00 96.00 325 TYR A CA 1
ATOM 2732 C C . TYR A 1 325 ? -30.833 9.742 34.625 1.00 96.00 325 TYR A C 1
ATOM 2734 O O . TYR A 1 325 ? -31.156 9.622 35.811 1.00 96.00 325 TYR A O 1
ATOM 2742 N N . ILE A 1 326 ? -30.725 10.944 34.048 1.00 95.44 326 ILE A N 1
ATOM 2743 C CA . ILE A 1 326 ? -30.954 12.204 34.771 1.00 95.44 326 ILE A CA 1
ATOM 2744 C C . ILE A 1 326 ? -32.405 12.309 35.247 1.00 95.44 326 ILE A C 1
ATOM 2746 O O . ILE A 1 326 ? -32.641 12.746 36.375 1.00 95.44 326 ILE A O 1
ATOM 2750 N N . THR A 1 327 ? -33.369 11.854 34.444 1.00 95.19 327 THR A N 1
ATOM 2751 C CA . THR A 1 327 ? -34.791 11.835 34.819 1.00 95.19 327 THR A CA 1
ATOM 2752 C C . THR A 1 327 ? -35.031 10.936 36.035 1.00 95.19 327 THR A C 1
ATOM 2754 O O . THR A 1 327 ? -35.619 11.374 37.031 1.00 95.19 327 THR A O 1
ATOM 2757 N N . LYS A 1 328 ? -34.508 9.701 36.013 1.00 93.88 328 LYS A N 1
ATOM 2758 C CA . LYS A 1 328 ? -34.578 8.753 37.142 1.00 93.88 328 LYS A CA 1
ATOM 2759 C C . LYS A 1 328 ? -33.880 9.298 38.390 1.00 93.88 328 LYS A C 1
ATOM 2761 O O . LYS A 1 328 ? -34.433 9.223 39.492 1.00 93.88 328 LYS A O 1
ATOM 2766 N N . TYR A 1 329 ? -32.674 9.843 38.228 1.00 92.69 329 TYR A N 1
ATOM 2767 C CA . TYR A 1 329 ? -31.882 10.404 39.320 1.00 92.69 329 TYR A CA 1
ATOM 2768 C C . TYR A 1 329 ? -32.594 11.599 39.966 1.00 92.69 329 TYR A C 1
ATOM 2770 O O . TYR A 1 329 ? -32.796 11.612 41.181 1.00 92.69 329 TYR A O 1
ATOM 2778 N N . GLY A 1 330 ? -33.052 12.559 39.157 1.00 92.25 330 GLY A N 1
ATOM 2779 C CA . GLY A 1 330 ? -33.783 13.738 39.618 1.00 92.25 330 GLY A CA 1
ATOM 2780 C C . GLY A 1 330 ? -35.053 13.364 40.379 1.00 92.25 330 GLY A C 1
ATOM 2781 O O . GLY A 1 330 ? -35.265 13.839 41.496 1.00 92.25 330 GLY A O 1
ATOM 2782 N N . PHE A 1 331 ? -35.849 12.433 39.844 1.00 92.19 331 PHE A N 1
ATOM 2783 C CA . PHE A 1 331 ? -37.041 11.933 40.531 1.00 92.19 331 PHE A CA 1
ATOM 2784 C C . PHE A 1 331 ? -36.709 11.305 41.894 1.00 92.19 331 PHE A C 1
ATOM 2786 O O . PHE A 1 331 ? -37.391 11.564 42.891 1.00 92.19 331 PHE A O 1
ATOM 2793 N N . LYS A 1 332 ? -35.638 10.503 41.968 1.00 90.50 332 LYS A N 1
ATOM 2794 C CA . LYS A 1 332 ? -35.180 9.864 43.211 1.00 90.50 332 LYS A CA 1
ATOM 2795 C C . LYS A 1 332 ? -34.743 10.891 44.256 1.00 90.50 332 LYS A C 1
ATOM 2797 O O . LYS A 1 332 ? -35.115 10.742 45.420 1.00 90.50 332 LYS A O 1
ATOM 2802 N N . GLU A 1 333 ? -34.001 11.925 43.865 1.00 89.56 333 GLU A N 1
ATOM 2803 C CA . GLU A 1 333 ? -33.581 12.992 44.781 1.00 89.56 333 GLU A CA 1
ATOM 2804 C C . GLU A 1 333 ? -34.767 13.851 45.248 1.00 89.56 333 GLU A C 1
ATOM 2806 O O . GLU A 1 333 ? -34.917 14.078 46.448 1.00 89.56 333 GLU A O 1
ATOM 2811 N N . CYS A 1 334 ? -35.687 14.232 44.353 1.00 88.88 334 CYS A N 1
ATOM 2812 C CA . CYS A 1 334 ? -36.913 14.946 44.732 1.00 88.88 334 CYS A CA 1
ATOM 2813 C C . CYS A 1 334 ? -37.766 14.149 45.729 1.00 88.88 334 CYS A C 1
ATOM 2815 O O . CYS A 1 334 ? -38.301 14.714 46.682 1.00 88.88 334 CYS A O 1
ATOM 2817 N N . LYS A 1 335 ? -37.864 12.825 45.557 1.00 87.81 335 LYS A N 1
ATOM 2818 C CA . LYS A 1 335 ? -38.605 11.953 46.478 1.00 87.81 335 LYS A CA 1
ATOM 2819 C C . LYS A 1 335 ? -38.000 11.937 47.888 1.00 87.81 335 LYS A C 1
ATOM 2821 O O . LYS A 1 335 ? -38.754 11.862 48.857 1.00 87.81 335 LYS A O 1
ATOM 2826 N N . LYS A 1 336 ? -36.671 12.035 48.021 1.00 87.25 336 LYS A N 1
ATOM 2827 C CA . LYS A 1 336 ? -35.982 12.094 49.327 1.00 87.25 336 LYS A CA 1
ATOM 2828 C C . LYS A 1 336 ? -36.267 13.386 50.095 1.00 87.25 336 LYS A C 1
ATOM 2830 O O . LYS A 1 336 ? -36.251 13.364 51.320 1.00 87.25 336 LYS A O 1
ATOM 2835 N N . LEU A 1 337 ? -36.546 14.484 49.394 1.00 83.06 337 LEU A N 1
ATOM 2836 C CA . LEU A 1 337 ? -36.836 15.793 49.993 1.00 83.06 337 LEU A CA 1
ATOM 2837 C C . LEU A 1 337 ? -38.269 15.912 50.555 1.00 83.06 337 LEU A C 1
ATOM 2839 O O . LEU A 1 337 ? -38.588 16.909 51.193 1.00 83.06 337 LEU A O 1
ATOM 2843 N N . GLY A 1 338 ? -39.105 14.879 50.381 1.00 65.81 338 GLY A N 1
ATOM 2844 C CA . GLY A 1 338 ? -40.444 14.779 50.963 1.00 65.81 338 GLY A CA 1
ATOM 2845 C C . GLY A 1 338 ? -41.558 15.344 50.071 1.00 65.81 338 GLY A C 1
ATOM 2846 O O . GLY A 1 338 ? -41.585 16.524 49.750 1.00 65.81 338 GLY A O 1
ATOM 2847 N N . ASN A 1 339 ? -42.515 14.478 49.710 1.00 55.91 339 ASN A N 1
ATOM 2848 C CA . ASN A 1 339 ? -43.853 14.794 49.177 1.00 55.91 339 ASN A CA 1
ATOM 2849 C C . ASN A 1 339 ? -43.964 15.892 48.097 1.00 55.91 339 ASN A C 1
ATOM 2851 O O . ASN A 1 339 ? -44.885 16.707 48.131 1.00 55.91 339 ASN A O 1
ATOM 2855 N N . ILE A 1 340 ? -43.133 15.854 47.057 1.00 58.50 340 ILE A N 1
ATOM 2856 C CA . ILE A 1 340 ? -43.476 16.557 45.815 1.00 58.50 340 ILE A CA 1
ATOM 2857 C C . ILE A 1 340 ? -44.298 15.593 44.952 1.00 58.50 340 ILE A C 1
ATOM 2859 O O . ILE A 1 340 ? -43.756 14.693 44.312 1.00 58.50 340 ILE A O 1
ATOM 2863 N N . LYS A 1 341 ? -45.630 15.759 44.952 1.00 55.28 341 LYS A N 1
ATOM 2864 C CA . LYS A 1 341 ? -46.487 15.218 43.886 1.00 55.28 341 LYS A CA 1
ATOM 2865 C C . LYS A 1 341 ? -46.128 15.966 42.600 1.00 55.28 341 LYS A C 1
ATOM 2867 O O . LYS A 1 341 ? -46.697 17.020 42.329 1.00 55.28 341 LYS A O 1
ATOM 2872 N N . LEU A 1 342 ? -45.149 15.457 41.857 1.00 55.94 342 LEU A N 1
ATOM 2873 C CA . LEU A 1 342 ? -44.891 15.899 40.489 1.00 55.94 342 LEU A CA 1
ATOM 2874 C C . LEU A 1 342 ? -46.097 15.450 39.654 1.00 55.94 342 LEU A C 1
ATOM 2876 O O . LEU A 1 342 ? -46.354 14.252 39.544 1.00 55.94 342 LEU A O 1
ATOM 2880 N N . LYS A 1 343 ? -46.902 16.432 39.235 1.00 49.53 343 LYS A N 1
ATOM 2881 C CA . LYS A 1 343 ? -48.077 16.248 38.378 1.00 49.53 343 LYS A CA 1
ATOM 2882 C C . LYS A 1 343 ? -47.670 15.851 36.972 1.00 49.53 343 LYS A C 1
ATOM 2884 O O . LYS A 1 343 ? -46.662 16.418 36.497 1.00 49.53 343 LYS A O 1
#

Foldseek 3Di:
DPDAQDAEQLVVLVVVLVVVLCCLLVVPPDDDDLVVLLVSLVNQQRHQHHPVRHGDPDRSLVVSLVVLLVSLLVSLLVLQVVLVVDPPSLVSVLVSCVSLLSSQVVVLSSNVVSQVVLVVVVPDPPDDPPRDGSSLSNLLSNCVNHQVCCVPVVVVVNQVVQLVLVVCCVPPNRHRDLSLQSVLVSLQQSDDDPDDDPDDRDSDDPCVSSCPSHLVVVLVSLLVVLLVVQVVDVVPDDLLVLLVVLVVVLVVQLVVCVSRHDPVSNVSSNVSSCVSRDPVCVVVLLVCQLVCVVVVVVVSNVSSCVSLVSDPCSNVSSVVSVVVSCVVVVVVVVVVVDDDPPD

pLDDT: mean 88.36, std 15.37, range [36.81, 98.56]

Mean predicted aligned error: 7.63 Å

Radius of gyration: 31.31 Å; Cα contacts (8 Å, |Δi|>4): 302; chains: 1; bounding box: 79×37×101 Å